Protein AF-A0AAN8WRK1-F1 (afdb_monomer_lite)

Secondary structure (DSSP, 8-state):
----HHHHHHHHHHHHHHHHHHHHHHHHHHHHHHHHHHHHHHHHHHHHHHHHHHHHHHHHHHHHHHHHHHHHHHHHHHHHHHHHHHTTHHHHHHHHHHHHHHH--HHHHHHHHHHH-HHHHHHHHHHHHHHHHHHHHHHHHT-TT--HHHHHHHHHHHHHHHHHTTB-HHHHHHS-GGG--TT-TTTBPPTTT----HHHHHHHHHHHT-TTS-HHHHHHHHHHHHHHHHHHHHHHHHHHHHHHHHHT-S-HHHHHHH-GGGG-------S---

Radius of gyration: 36.32 Å; chains: 1; bounding box: 81×48×126 Å

Structure (mmCIF, N/CA/C/O backbone):
data_AF-A0AAN8WRK1-F1
#
_entry.id   AF-A0AAN8WRK1-F1
#
loop_
_atom_site.group_PDB
_atom_site.id
_atom_site.type_symbol
_atom_site.label_atom_id
_atom_site.label_alt_id
_atom_site.label_comp_id
_atom_site.label_asym_id
_atom_site.label_entity_id
_atom_site.label_seq_id
_atom_site.pdbx_PDB_ins_code
_atom_site.Cartn_x
_atom_site.Cartn_y
_atom_site.Cartn_z
_atom_site.occupancy
_atom_site.B_iso_or_equiv
_atom_site.auth_seq_id
_atom_site.auth_comp_id
_atom_site.auth_asym_id
_atom_site.auth_atom_id
_atom_site.pdbx_PDB_model_num
ATOM 1 N N . MET A 1 1 ? 56.354 -13.464 -87.648 1.00 49.81 1 MET A N 1
ATOM 2 C CA . MET A 1 1 ? 55.195 -13.102 -86.805 1.00 49.81 1 MET A CA 1
ATOM 3 C C . MET A 1 1 ? 55.138 -11.588 -86.716 1.00 49.81 1 MET A C 1
ATOM 5 O O . MET A 1 1 ? 55.802 -11.009 -85.870 1.00 49.81 1 MET A O 1
ATOM 9 N N . VAL A 1 2 ? 54.439 -10.942 -87.647 1.00 50.16 2 VAL A N 1
ATOM 10 C CA . VAL A 1 2 ? 54.172 -9.499 -87.585 1.00 50.16 2 VAL A CA 1
ATOM 11 C C . VAL A 1 2 ? 52.719 -9.389 -87.152 1.00 50.16 2 VAL A C 1
ATOM 13 O O . VAL A 1 2 ? 51.828 -9.665 -87.945 1.00 50.16 2 VAL A O 1
ATOM 16 N N . ILE A 1 3 ? 52.486 -9.113 -85.870 1.00 55.81 3 ILE A N 1
ATOM 17 C CA . ILE A 1 3 ? 51.145 -8.749 -85.398 1.00 55.81 3 ILE A CA 1
ATOM 18 C C . ILE A 1 3 ? 50.800 -7.428 -86.093 1.00 55.81 3 ILE A C 1
ATOM 20 O O . ILE A 1 3 ? 51.600 -6.489 -86.031 1.00 55.81 3 ILE A O 1
ATOM 24 N N . SER A 1 4 ? 49.669 -7.390 -86.804 1.00 71.75 4 SER A N 1
ATOM 25 C CA . SER A 1 4 ? 49.216 -6.216 -87.554 1.00 71.75 4 SER A CA 1
ATOM 26 C C . SER A 1 4 ? 49.046 -5.025 -86.610 1.00 71.75 4 SER A C 1
ATOM 28 O O . SER A 1 4 ? 48.574 -5.183 -85.482 1.00 71.75 4 SER A O 1
ATOM 30 N N . LEU A 1 5 ? 49.426 -3.824 -87.056 1.00 71.12 5 LEU A N 1
ATOM 31 C CA . LEU A 1 5 ? 49.234 -2.589 -86.286 1.00 71.12 5 LEU A CA 1
ATOM 32 C C . LEU A 1 5 ? 47.760 -2.415 -85.869 1.00 71.12 5 LEU A C 1
ATOM 34 O O . LEU A 1 5 ? 47.488 -1.952 -84.764 1.00 71.12 5 LEU A O 1
ATOM 38 N N . ASP A 1 6 ? 46.834 -2.865 -86.718 1.00 76.56 6 ASP A N 1
ATOM 39 C CA . ASP A 1 6 ? 45.388 -2.807 -86.486 1.00 76.56 6 ASP A CA 1
ATOM 40 C C . ASP A 1 6 ? 44.928 -3.685 -85.315 1.00 76.56 6 ASP A C 1
ATOM 42 O O . ASP A 1 6 ? 44.029 -3.296 -84.568 1.00 76.56 6 ASP A O 1
ATOM 46 N N . ASP A 1 7 ? 45.565 -4.841 -85.101 1.00 78.25 7 ASP A N 1
ATOM 47 C CA . ASP A 1 7 ? 45.245 -5.720 -83.969 1.00 78.25 7 ASP A CA 1
ATOM 48 C C . ASP A 1 7 ? 45.724 -5.105 -82.648 1.00 78.25 7 ASP A C 1
ATOM 50 O O . ASP A 1 7 ? 45.041 -5.201 -81.629 1.00 78.25 7 ASP A O 1
ATOM 54 N N . LYS A 1 8 ? 46.864 -4.399 -82.667 1.00 78.38 8 LYS A N 1
ATOM 55 C CA . LYS A 1 8 ? 47.339 -3.620 -81.512 1.00 78.38 8 LYS A CA 1
ATOM 56 C C . LYS A 1 8 ? 46.420 -2.445 -81.193 1.00 78.38 8 LYS A C 1
ATOM 58 O O . LYS A 1 8 ? 46.146 -2.215 -80.021 1.00 78.38 8 LYS A O 1
ATOM 63 N N . ILE A 1 9 ? 45.935 -1.723 -82.204 1.00 79.56 9 ILE A N 1
ATOM 64 C CA . ILE A 1 9 ? 44.998 -0.603 -82.015 1.00 79.56 9 ILE A CA 1
ATOM 65 C C . ILE A 1 9 ? 43.681 -1.105 -81.417 1.00 79.56 9 ILE A C 1
ATOM 67 O O . ILE A 1 9 ? 43.216 -0.553 -80.426 1.00 79.56 9 ILE A O 1
ATOM 71 N N . ARG A 1 10 ? 43.132 -2.211 -81.932 1.00 78.31 10 ARG A N 1
ATOM 72 C CA . ARG A 1 10 ? 41.898 -2.805 -81.396 1.00 78.31 10 ARG A CA 1
ATOM 73 C C . ARG A 1 10 ? 42.057 -3.309 -79.957 1.00 78.31 10 ARG A C 1
ATOM 75 O O . ARG A 1 10 ? 41.122 -3.182 -79.171 1.00 78.31 10 ARG A O 1
ATOM 82 N N . ASN A 1 11 ? 43.224 -3.857 -79.611 1.00 81.50 11 ASN A N 1
ATOM 83 C CA . ASN A 1 11 ? 43.525 -4.274 -78.242 1.00 81.50 11 ASN A CA 1
ATOM 84 C C . ASN A 1 11 ? 43.651 -3.068 -77.293 1.00 81.50 11 ASN A C 1
ATOM 86 O O . ASN A 1 11 ? 43.061 -3.083 -76.219 1.00 81.50 11 ASN A O 1
ATOM 90 N N . MET A 1 12 ? 44.322 -1.991 -77.721 1.00 81.06 12 MET A N 1
ATOM 91 C CA . MET A 1 12 ? 44.404 -0.743 -76.947 1.00 81.06 12 MET A CA 1
ATOM 92 C C . MET A 1 12 ? 43.034 -0.080 -76.753 1.00 81.06 12 MET A C 1
ATOM 94 O O . MET A 1 12 ? 42.751 0.415 -75.667 1.00 81.06 12 MET A O 1
ATOM 98 N N . ASP A 1 13 ? 42.160 -0.095 -77.764 1.00 82.44 13 ASP A N 1
ATOM 99 C CA . ASP A 1 13 ? 40.795 0.435 -77.641 1.00 82.44 13 ASP A CA 1
ATOM 100 C C . ASP A 1 13 ? 39.942 -0.383 -76.657 1.00 82.44 13 ASP A C 1
ATOM 102 O O . ASP A 1 13 ? 39.113 0.176 -75.935 1.00 82.44 13 ASP A O 1
ATOM 106 N N . GLY A 1 14 ? 40.143 -1.706 -76.611 1.00 84.12 14 GLY A N 1
ATOM 107 C CA . GLY A 1 14 ? 39.524 -2.588 -75.620 1.00 84.12 14 GLY A CA 1
ATOM 108 C C . GLY A 1 14 ? 40.005 -2.282 -74.201 1.00 84.12 14 GLY A C 1
ATOM 109 O O . GLY A 1 14 ? 39.185 -2.043 -73.314 1.00 84.12 14 GLY A O 1
ATOM 110 N N . GLU A 1 15 ? 41.324 -2.192 -74.017 1.00 86.38 15 GLU A N 1
ATOM 111 C CA . GLU A 1 15 ? 41.959 -1.835 -72.742 1.00 86.38 15 GLU A CA 1
ATOM 112 C C . GLU A 1 15 ? 41.538 -0.434 -72.266 1.00 86.38 15 GLU A C 1
ATOM 114 O O . GLU A 1 15 ? 41.316 -0.220 -71.075 1.00 86.38 15 GLU A O 1
ATOM 119 N N . MET A 1 16 ? 41.366 0.526 -73.181 1.00 87.50 16 MET A N 1
ATOM 120 C CA . MET A 1 16 ? 40.928 1.887 -72.859 1.00 87.50 16 MET A CA 1
ATOM 121 C C . MET A 1 16 ? 39.479 1.928 -72.352 1.00 87.50 16 MET A C 1
ATOM 123 O O . MET A 1 16 ? 39.206 2.600 -71.357 1.00 87.50 16 MET A O 1
ATOM 127 N N . LYS A 1 17 ? 38.565 1.171 -72.975 1.00 88.25 17 LYS A N 1
ATOM 128 C CA . LYS A 1 17 ? 37.168 1.041 -72.512 1.00 88.25 17 LYS A CA 1
ATOM 129 C C . LYS A 1 17 ? 37.063 0.330 -71.165 1.00 88.25 17 LYS A C 1
ATOM 131 O O . LYS A 1 17 ? 36.243 0.705 -70.325 1.00 88.25 17 LYS A O 1
ATOM 136 N N . GLU A 1 18 ? 37.894 -0.685 -70.942 1.00 90.19 18 GLU A N 1
ATOM 137 C CA . GLU A 1 18 ? 37.984 -1.367 -69.650 1.00 90.19 18 GLU A CA 1
ATOM 138 C C . GLU A 1 18 ? 38.508 -0.416 -68.562 1.00 90.19 18 GLU A C 1
ATOM 140 O O . GLU A 1 18 ? 37.929 -0.334 -67.479 1.00 90.19 18 GLU A O 1
ATOM 145 N N . ASN A 1 19 ? 39.525 0.396 -68.872 1.00 89.25 19 ASN A N 1
ATOM 146 C CA . ASN A 1 19 ? 40.057 1.411 -67.957 1.00 89.25 19 ASN A CA 1
ATOM 147 C C . ASN A 1 19 ? 39.013 2.484 -67.607 1.00 89.25 19 ASN A C 1
ATOM 149 O O . ASN A 1 19 ? 38.913 2.905 -66.456 1.00 89.25 19 ASN A O 1
ATOM 153 N N . GLU A 1 20 ? 38.210 2.914 -68.581 1.00 92.19 20 GLU A N 1
ATOM 154 C CA . GLU A 1 20 ? 37.111 3.860 -68.365 1.00 92.19 20 GLU A CA 1
ATOM 155 C C . GLU A 1 20 ? 36.020 3.264 -67.462 1.00 92.19 20 GLU A C 1
ATOM 157 O O . GLU A 1 20 ? 35.585 3.908 -66.506 1.00 92.19 20 GLU A O 1
ATOM 162 N N . THR A 1 21 ? 35.667 1.994 -67.678 1.00 92.31 21 THR A N 1
ATOM 163 C CA . THR A 1 21 ? 34.704 1.262 -66.836 1.00 92.31 21 THR A CA 1
ATOM 164 C C . THR A 1 21 ? 35.202 1.126 -65.393 1.00 92.31 21 THR A C 1
ATOM 166 O O . THR A 1 21 ? 34.450 1.374 -64.449 1.00 92.31 21 THR A O 1
ATOM 169 N N . LEU A 1 22 ? 36.482 0.790 -65.202 1.00 93.88 22 LEU A N 1
ATOM 170 C CA . LEU A 1 22 ? 37.105 0.698 -63.877 1.00 93.88 22 LEU A CA 1
ATOM 171 C C . LEU A 1 22 ? 37.128 2.051 -63.154 1.00 93.88 22 LEU A C 1
ATOM 173 O O . LEU A 1 22 ? 36.879 2.109 -61.951 1.00 93.88 22 LEU A O 1
ATOM 177 N N . ARG A 1 23 ? 37.379 3.155 -63.869 1.00 92.62 23 ARG A N 1
ATOM 178 C CA . ARG A 1 23 ? 37.335 4.509 -63.287 1.00 92.62 23 ARG A CA 1
ATOM 179 C C . ARG A 1 23 ? 35.938 4.879 -62.797 1.00 92.62 23 ARG A C 1
ATOM 181 O O . ARG A 1 23 ? 35.815 5.486 -61.735 1.00 92.62 23 ARG A O 1
ATOM 188 N N . GLU A 1 24 ? 34.902 4.505 -63.541 1.00 93.19 24 GLU A N 1
ATOM 189 C CA . GLU A 1 24 ? 33.511 4.748 -63.148 1.00 93.19 24 GLU A CA 1
ATOM 190 C C . GLU A 1 24 ? 33.131 3.913 -61.908 1.00 93.19 24 GLU A C 1
ATOM 192 O O . GLU A 1 24 ? 32.525 4.433 -60.968 1.00 93.19 24 GLU A O 1
ATOM 197 N N . GLN A 1 25 ? 33.571 2.648 -61.843 1.00 94.88 25 GLN A N 1
ATOM 198 C CA . GLN A 1 25 ? 33.398 1.790 -60.662 1.00 94.88 25 GLN A CA 1
ATOM 199 C C . GLN A 1 25 ? 34.117 2.345 -59.423 1.00 94.88 25 GLN A C 1
ATOM 201 O O . GLN A 1 25 ? 33.532 2.368 -58.341 1.00 94.88 25 GLN A O 1
ATOM 206 N N . ILE A 1 26 ? 35.354 2.834 -59.571 1.00 94.25 26 ILE A N 1
ATOM 207 C CA . ILE A 1 26 ? 36.111 3.471 -58.481 1.00 94.25 26 ILE A CA 1
ATOM 208 C C . ILE A 1 26 ? 35.370 4.707 -57.965 1.00 94.25 26 ILE A C 1
ATOM 210 O O . ILE A 1 26 ? 35.183 4.833 -56.757 1.00 94.25 26 ILE A O 1
ATOM 214 N N . ARG A 1 27 ? 34.878 5.576 -58.860 1.00 94.62 27 ARG A N 1
ATOM 215 C CA . ARG A 1 27 ? 34.116 6.773 -58.467 1.00 94.62 27 ARG A CA 1
ATOM 216 C C . ARG A 1 27 ? 32.858 6.405 -57.674 1.00 94.62 27 ARG A C 1
ATOM 218 O O . ARG A 1 27 ? 32.597 6.991 -56.627 1.00 94.62 27 ARG A O 1
ATOM 225 N N . SER A 1 28 ? 32.112 5.396 -58.130 1.00 94.69 28 SER A N 1
ATOM 226 C CA . SER A 1 28 ? 30.918 4.908 -57.429 1.00 94.69 28 SER A CA 1
ATOM 227 C C . SER A 1 28 ? 31.245 4.330 -56.042 1.00 94.69 28 SER A C 1
ATOM 229 O O . SER A 1 28 ? 30.537 4.609 -55.072 1.00 94.69 28 SER A O 1
ATOM 231 N N . LEU A 1 29 ? 32.348 3.583 -55.911 1.00 93.69 29 LEU A N 1
ATOM 232 C CA . LEU A 1 29 ? 32.821 3.064 -54.622 1.00 93.69 29 LEU A CA 1
ATOM 233 C C . LEU A 1 29 ? 33.267 4.180 -53.666 1.00 93.69 29 LEU A C 1
ATOM 235 O O . LEU A 1 29 ? 33.001 4.106 -52.465 1.00 93.69 29 LEU A O 1
ATOM 239 N N . GLU A 1 30 ? 33.923 5.224 -54.171 1.00 94.56 30 GLU A N 1
ATOM 240 C CA . GLU A 1 30 ? 34.314 6.393 -53.375 1.00 94.56 30 GLU A CA 1
ATOM 241 C C . GLU A 1 30 ? 33.091 7.146 -52.830 1.00 94.56 30 GLU A C 1
ATOM 243 O O . GLU A 1 30 ? 33.063 7.523 -51.653 1.00 94.56 30 GLU A O 1
ATOM 248 N N . GLU A 1 31 ? 32.052 7.317 -53.651 1.00 94.88 31 GLU A N 1
ATOM 249 C CA . GLU A 1 31 ? 30.784 7.923 -53.236 1.00 94.88 31 GLU A CA 1
ATOM 250 C C . GLU A 1 31 ? 30.061 7.077 -52.178 1.00 94.88 31 GLU A C 1
ATOM 252 O O . GLU A 1 31 ? 29.626 7.616 -51.154 1.00 94.88 31 GLU A O 1
ATOM 257 N N . ALA A 1 32 ? 30.001 5.755 -52.369 1.00 93.38 32 ALA A N 1
ATOM 258 C CA . ALA A 1 32 ? 29.415 4.829 -51.401 1.00 93.38 32 ALA A CA 1
ATOM 259 C C . ALA A 1 32 ? 30.155 4.860 -50.051 1.00 93.38 32 ALA A C 1
ATOM 261 O O . ALA A 1 32 ? 29.525 4.992 -49.000 1.00 93.38 32 ALA A O 1
ATOM 262 N N . ASN A 1 33 ? 31.492 4.842 -50.066 1.00 93.25 33 ASN A N 1
ATOM 263 C CA . ASN A 1 33 ? 32.310 4.954 -48.854 1.00 93.25 33 ASN A CA 1
ATOM 264 C C . ASN A 1 33 ? 32.089 6.286 -48.124 1.00 93.25 33 ASN A C 1
ATOM 266 O O . ASN A 1 33 ? 32.046 6.334 -46.891 1.00 93.25 33 ASN A O 1
ATOM 270 N N . LYS A 1 34 ? 31.915 7.385 -48.867 1.00 94.62 34 LYS A N 1
ATOM 271 C CA . LYS A 1 34 ? 31.612 8.698 -48.285 1.00 94.62 34 LYS A CA 1
ATOM 272 C C . LYS A 1 34 ? 30.235 8.718 -47.617 1.00 94.62 34 LYS A C 1
ATOM 274 O O . LYS A 1 34 ? 30.123 9.247 -46.508 1.00 94.62 34 LYS A O 1
ATOM 279 N N . ALA A 1 35 ? 29.216 8.138 -48.254 1.00 93.50 35 ALA A N 1
ATOM 280 C CA . ALA A 1 35 ? 27.872 8.016 -47.689 1.00 93.50 35 ALA A CA 1
ATOM 281 C C . ALA A 1 35 ? 27.875 7.151 -46.417 1.00 93.50 35 ALA A C 1
ATOM 283 O O . ALA A 1 35 ? 27.377 7.582 -45.375 1.00 93.50 35 ALA A O 1
ATOM 284 N N . GLN A 1 36 ? 28.546 5.996 -46.454 1.00 92.88 36 GLN A N 1
ATOM 285 C CA . GLN A 1 36 ? 28.691 5.111 -45.296 1.00 92.88 36 GLN A CA 1
ATOM 286 C C . GLN A 1 36 ? 29.430 5.803 -44.136 1.00 92.88 36 GLN A C 1
ATOM 288 O O . GLN A 1 36 ? 29.065 5.660 -42.967 1.00 92.88 36 GLN A O 1
ATOM 293 N N . GLY A 1 37 ? 30.442 6.622 -44.440 1.00 94.81 37 GLY A N 1
ATOM 294 C CA . GLY A 1 37 ? 31.138 7.436 -43.443 1.00 94.81 37 GLY A CA 1
ATOM 295 C C . GLY A 1 37 ? 30.250 8.502 -42.786 1.00 94.81 37 GLY A C 1
ATOM 296 O O . GLY A 1 37 ? 30.437 8.814 -41.609 1.00 94.81 37 GLY A O 1
ATOM 297 N N . GLN A 1 38 ? 29.280 9.065 -43.513 1.00 94.19 38 GLN A N 1
ATOM 298 C CA . GLN A 1 38 ? 28.296 9.995 -42.949 1.00 94.19 38 GLN A CA 1
ATOM 299 C C . GLN A 1 38 ? 27.281 9.271 -42.059 1.00 94.19 38 GLN A C 1
ATOM 301 O O . GLN A 1 38 ? 27.010 9.738 -40.953 1.00 94.19 38 GLN A O 1
ATOM 306 N N . GLU A 1 39 ? 26.780 8.117 -42.501 1.00 95.56 39 GLU A N 1
ATOM 307 C CA . GLU A 1 39 ? 25.857 7.286 -41.725 1.00 95.56 39 GLU A CA 1
ATOM 308 C C . GLU A 1 39 ? 26.483 6.833 -40.400 1.00 95.56 39 GLU A C 1
ATOM 310 O O . GLU A 1 39 ? 25.874 6.983 -39.340 1.00 95.56 39 GLU A O 1
ATOM 315 N N . ARG A 1 40 ? 27.748 6.391 -40.425 1.00 94.75 40 ARG A N 1
ATOM 316 C CA . ARG A 1 40 ? 28.486 6.014 -39.211 1.00 94.75 40 ARG A CA 1
ATOM 317 C C . ARG A 1 40 ? 28.586 7.166 -38.208 1.00 94.75 40 ARG A C 1
ATOM 319 O O . ARG A 1 40 ? 28.344 6.962 -37.021 1.00 94.75 40 ARG A O 1
ATOM 326 N N . LYS A 1 41 ? 28.884 8.384 -38.673 1.00 96.00 41 LYS A N 1
ATOM 327 C CA . LYS A 1 41 ? 28.938 9.577 -37.806 1.00 96.00 41 LYS A CA 1
ATOM 328 C C . LYS A 1 41 ? 27.580 9.904 -37.187 1.00 96.00 41 LYS A C 1
ATOM 330 O O . LYS A 1 41 ? 27.524 10.391 -36.060 1.00 96.00 41 LYS A O 1
ATOM 335 N N . GLU A 1 42 ? 26.492 9.678 -37.917 1.00 96.44 42 GLU A N 1
ATOM 336 C CA . GLU A 1 42 ? 25.140 9.902 -37.406 1.00 96.44 42 GLU A CA 1
ATOM 337 C C . GLU A 1 42 ? 24.745 8.843 -36.365 1.00 96.44 42 GLU A C 1
ATOM 339 O O . GLU A 1 42 ? 24.200 9.183 -35.313 1.00 96.44 42 GLU A O 1
ATOM 344 N N . LEU A 1 43 ? 25.094 7.575 -36.599 1.00 95.56 43 LEU A N 1
ATOM 345 C CA . LEU A 1 43 ? 24.904 6.496 -35.626 1.00 95.56 43 LEU A CA 1
ATOM 346 C C . LEU A 1 43 ? 25.701 6.737 -34.336 1.00 95.56 43 LEU A C 1
ATOM 348 O O . LEU A 1 43 ? 25.142 6.605 -33.250 1.00 95.56 43 LEU A O 1
ATOM 352 N N . GLU A 1 44 ? 26.960 7.172 -34.429 1.00 96.19 44 GLU A N 1
ATOM 353 C CA . GLU A 1 44 ? 27.792 7.503 -33.260 1.00 96.19 44 GLU A CA 1
ATOM 354 C C . GLU A 1 44 ? 27.164 8.616 -32.400 1.00 96.19 44 GLU A C 1
ATOM 356 O O . GLU A 1 44 ? 27.150 8.527 -31.169 1.00 96.19 44 GLU A O 1
ATOM 361 N N . LYS A 1 45 ? 26.561 9.639 -33.022 1.00 97.00 45 LYS A N 1
ATOM 362 C CA . LYS A 1 45 ? 25.810 10.674 -32.287 1.00 97.00 45 LYS A CA 1
ATOM 363 C C . LYS A 1 45 ? 24.582 10.105 -31.579 1.00 97.00 45 LYS A C 1
ATOM 365 O O . LYS A 1 45 ? 24.309 10.493 -30.442 1.00 97.00 45 LYS A O 1
ATOM 370 N N . ARG A 1 46 ? 23.832 9.211 -32.236 1.00 96.44 46 ARG A N 1
ATOM 371 C CA . ARG A 1 46 ? 22.640 8.572 -31.651 1.00 96.44 46 ARG A CA 1
ATOM 372 C C . ARG A 1 46 ? 23.000 7.694 -30.459 1.00 96.44 46 ARG A C 1
ATOM 374 O O . ARG A 1 46 ? 22.337 7.803 -29.433 1.00 96.44 46 ARG A O 1
ATOM 381 N N . ILE A 1 47 ? 24.063 6.896 -30.565 1.00 95.69 47 ILE A N 1
ATOM 382 C CA . ILE A 1 47 ? 24.569 6.065 -29.462 1.00 95.69 47 ILE A CA 1
ATOM 383 C C . ILE A 1 47 ? 24.911 6.945 -28.260 1.00 95.69 47 ILE A C 1
ATOM 385 O O . ILE A 1 47 ? 24.375 6.730 -2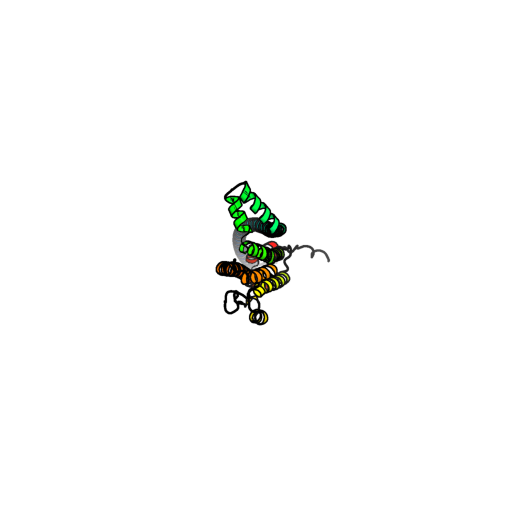7.178 1.00 95.69 47 ILE A O 1
ATOM 389 N N . LYS A 1 48 ? 25.686 8.016 -28.468 1.00 96.31 48 LYS A N 1
ATOM 390 C CA . LYS A 1 48 ? 26.054 8.943 -27.388 1.00 96.31 48 LYS A CA 1
ATOM 391 C C . LYS A 1 48 ? 24.837 9.600 -26.723 1.00 96.31 48 LYS A C 1
ATOM 393 O O . LYS A 1 48 ? 24.840 9.844 -25.518 1.00 96.31 48 LYS A O 1
ATOM 398 N N . LYS A 1 49 ? 23.790 9.903 -27.499 1.00 96.56 49 LYS A N 1
ATOM 399 C CA . LYS A 1 49 ? 22.526 10.425 -26.961 1.00 96.56 49 LYS A CA 1
ATOM 400 C C . LYS A 1 49 ? 21.824 9.382 -26.082 1.00 96.56 49 LYS A C 1
ATOM 402 O O . LYS A 1 49 ? 21.443 9.706 -24.961 1.00 96.56 49 LYS A O 1
ATOM 407 N N . LEU A 1 50 ? 21.692 8.149 -26.573 1.00 93.88 50 LEU A N 1
ATOM 408 C CA . LEU A 1 50 ? 21.051 7.044 -25.852 1.00 93.88 50 LEU A CA 1
ATOM 409 C C . LEU A 1 50 ? 21.803 6.668 -24.570 1.00 93.88 50 LEU A C 1
ATOM 411 O O . LEU A 1 50 ? 21.172 6.399 -23.555 1.00 93.88 50 LEU A O 1
ATOM 415 N N . GLU A 1 51 ? 23.136 6.703 -24.575 1.00 94.19 51 GLU A N 1
ATOM 416 C CA . GLU A 1 51 ? 23.953 6.489 -23.371 1.00 94.19 51 GLU A CA 1
ATOM 417 C C . GLU A 1 51 ? 23.666 7.543 -22.291 1.00 94.19 51 GLU A C 1
ATOM 419 O O . GLU A 1 51 ? 23.544 7.213 -21.110 1.00 94.19 51 GLU A O 1
ATOM 424 N N . GLY A 1 52 ? 23.482 8.805 -22.694 1.00 94.88 52 GLY A N 1
ATOM 425 C CA . GLY A 1 52 ? 23.066 9.876 -21.789 1.00 94.88 52 GLY A CA 1
ATOM 426 C C . GLY A 1 52 ? 21.666 9.654 -21.208 1.00 94.88 52 GLY A C 1
ATOM 427 O O . GLY A 1 52 ? 21.467 9.817 -20.004 1.00 94.88 52 GLY A O 1
ATOM 428 N N . GLU A 1 53 ? 20.703 9.247 -22.041 1.00 93.38 53 GLU A N 1
ATOM 429 C CA . GLU A 1 53 ? 19.334 8.923 -21.609 1.00 93.38 53 GLU A CA 1
ATOM 430 C C . GLU A 1 53 ? 19.314 7.719 -20.650 1.00 93.38 53 GLU A C 1
ATOM 432 O O . GLU A 1 53 ? 18.671 7.778 -19.600 1.00 93.38 53 GLU A O 1
ATOM 437 N N . LYS A 1 54 ? 20.085 6.665 -20.948 1.00 91.31 54 LYS A N 1
ATOM 438 C CA . LYS A 1 54 ? 20.248 5.492 -20.079 1.00 91.31 54 LYS A CA 1
ATOM 439 C C . LYS A 1 54 ? 20.788 5.883 -18.703 1.00 91.31 54 LYS A C 1
ATOM 441 O O . LYS A 1 54 ? 20.183 5.530 -17.695 1.00 91.31 54 LYS A O 1
ATOM 446 N N . SER A 1 55 ? 21.862 6.672 -18.654 1.00 93.56 55 SER A N 1
ATOM 447 C CA . SER A 1 55 ? 22.459 7.112 -17.386 1.00 93.56 55 SER A CA 1
ATOM 448 C C . SER A 1 55 ? 21.484 7.946 -16.537 1.00 93.56 55 SER A C 1
ATOM 450 O O . SER A 1 55 ? 21.417 7.804 -15.313 1.00 93.56 55 SER A O 1
ATOM 452 N N . GLN A 1 56 ? 20.653 8.778 -17.177 1.00 92.25 56 GLN A N 1
ATOM 453 C CA . GLN A 1 56 ? 19.594 9.515 -16.482 1.00 92.25 56 GLN A CA 1
ATOM 454 C C . GLN A 1 56 ? 18.510 8.590 -15.914 1.00 92.25 56 GLN A C 1
ATOM 456 O O . GLN A 1 56 ? 18.036 8.823 -14.799 1.00 92.25 56 GLN A O 1
ATOM 461 N N . LEU A 1 57 ? 18.102 7.559 -16.660 1.00 87.00 57 LEU A N 1
ATOM 462 C CA . LEU A 1 57 ? 17.110 6.585 -16.203 1.00 87.00 57 LEU A CA 1
ATOM 463 C C . LEU A 1 57 ? 17.627 5.761 -15.022 1.00 87.00 57 LEU A C 1
ATOM 465 O O . LEU A 1 57 ? 16.911 5.634 -14.032 1.00 87.00 57 LEU A O 1
ATOM 469 N N . GLU A 1 58 ? 18.875 5.298 -15.066 1.00 87.62 58 GLU A N 1
ATOM 470 C CA . GLU A 1 58 ? 19.509 4.562 -13.962 1.00 87.62 58 GLU A CA 1
ATOM 471 C C . GLU A 1 58 ? 19.535 5.395 -12.670 1.00 87.62 58 GLU A C 1
ATOM 473 O O . GLU A 1 58 ? 19.143 4.918 -11.605 1.00 87.62 58 GLU A O 1
ATOM 478 N N . SER A 1 59 ? 19.875 6.688 -12.761 1.00 88.75 59 SER A N 1
ATOM 479 C CA . SER A 1 59 ? 19.812 7.592 -11.603 1.00 88.75 59 SER A CA 1
ATOM 480 C C . SER A 1 59 ? 18.387 7.766 -11.057 1.00 88.75 59 SER A C 1
ATOM 482 O O . SER A 1 59 ? 18.192 7.896 -9.846 1.00 88.75 59 SER A O 1
ATOM 484 N N . ARG A 1 60 ? 17.372 7.791 -11.930 1.00 87.56 60 ARG A N 1
ATOM 485 C CA . ARG A 1 60 ? 15.963 7.895 -11.516 1.00 87.56 60 ARG A CA 1
ATOM 486 C C . ARG A 1 60 ? 15.474 6.619 -10.837 1.00 87.56 60 ARG A C 1
ATOM 488 O O . ARG A 1 60 ? 14.762 6.736 -9.843 1.00 87.56 60 ARG A O 1
ATOM 495 N N . ILE A 1 61 ? 15.858 5.453 -11.353 1.00 82.31 61 ILE A N 1
ATOM 496 C CA . ILE A 1 61 ? 15.530 4.143 -10.778 1.00 82.31 61 ILE A CA 1
ATOM 497 C C . ILE A 1 61 ? 16.110 4.040 -9.369 1.00 82.31 61 ILE A C 1
ATOM 499 O O . ILE A 1 61 ? 15.347 3.861 -8.425 1.00 82.31 61 ILE A O 1
ATOM 503 N N . SER A 1 62 ? 17.407 4.313 -9.204 1.00 84.56 62 SER A N 1
ATOM 504 C CA . SER A 1 62 ? 18.066 4.283 -7.890 1.00 84.56 62 SER A CA 1
ATOM 505 C C . SER A 1 62 ? 17.387 5.212 -6.869 1.00 84.56 62 SER A C 1
ATOM 507 O O . SER A 1 62 ? 17.074 4.806 -5.752 1.00 84.56 62 SER A O 1
ATOM 509 N N . LYS A 1 63 ? 17.030 6.444 -7.264 1.00 84.25 63 LYS A N 1
ATOM 510 C CA . LYS A 1 63 ? 16.277 7.360 -6.382 1.00 84.25 63 LYS A CA 1
ATOM 511 C C . LYS A 1 63 ? 14.891 6.835 -6.005 1.00 84.25 63 LYS A C 1
ATOM 513 O O . LYS A 1 63 ? 14.376 7.187 -4.944 1.00 84.25 63 LYS A O 1
ATOM 518 N N . GLN A 1 64 ? 14.238 6.093 -6.894 1.00 79.06 64 GLN A N 1
ATOM 519 C CA . GLN A 1 64 ? 12.918 5.530 -6.634 1.00 79.06 64 GLN A CA 1
ATOM 520 C C . GLN A 1 64 ? 13.010 4.308 -5.715 1.00 79.06 64 GLN A C 1
ATOM 522 O O . GLN A 1 64 ? 12.175 4.163 -4.824 1.00 79.06 64 GLN A O 1
ATOM 527 N N . GLU A 1 65 ? 14.042 3.483 -5.878 1.00 80.12 65 GLU A N 1
ATOM 528 C CA . GLU A 1 65 ? 14.359 2.364 -4.986 1.00 80.12 65 GLU A CA 1
ATOM 529 C C . GLU A 1 65 ? 14.577 2.845 -3.549 1.00 80.12 65 GLU A C 1
ATOM 531 O O . GLU A 1 65 ? 13.931 2.337 -2.631 1.00 80.12 65 GLU A O 1
ATOM 536 N N . ASP A 1 66 ? 15.380 3.894 -3.357 1.00 83.00 66 ASP A N 1
ATOM 537 C CA . ASP A 1 66 ? 15.621 4.480 -2.034 1.00 83.00 66 ASP A CA 1
ATOM 538 C C . ASP A 1 66 ? 14.328 4.993 -1.380 1.00 83.00 66 ASP A C 1
ATOM 540 O O . ASP A 1 66 ? 14.061 4.732 -0.203 1.00 83.00 66 ASP A O 1
ATOM 544 N N . LYS A 1 67 ? 13.475 5.687 -2.147 1.00 81.31 67 LYS A N 1
ATOM 545 C CA . LYS A 1 67 ? 12.165 6.153 -1.659 1.00 81.31 67 LYS A CA 1
ATOM 546 C C . LYS A 1 67 ? 11.256 4.993 -1.266 1.00 81.31 67 LYS A C 1
ATOM 548 O O . LYS A 1 67 ? 10.599 5.058 -0.228 1.00 81.31 67 LYS A O 1
ATOM 553 N N . ASN A 1 68 ? 11.212 3.945 -2.084 1.00 77.81 68 ASN A N 1
ATOM 554 C CA . ASN A 1 68 ? 10.398 2.762 -1.824 1.00 77.81 68 ASN A CA 1
ATOM 555 C C . ASN A 1 68 ? 10.883 2.018 -0.572 1.00 77.81 68 ASN A C 1
ATOM 557 O O . ASN A 1 68 ? 10.062 1.563 0.228 1.00 77.81 68 ASN A O 1
ATOM 561 N N . LYS A 1 69 ? 12.203 1.944 -0.367 1.00 81.44 69 LYS A N 1
ATOM 562 C CA . LYS A 1 69 ? 12.809 1.384 0.843 1.00 81.44 69 LYS A CA 1
ATOM 563 C C . LYS A 1 69 ? 12.410 2.179 2.086 1.00 81.44 69 LYS A C 1
ATOM 565 O O . LYS A 1 69 ? 11.874 1.591 3.022 1.00 81.44 69 LYS A O 1
ATOM 570 N N . GLN A 1 70 ? 12.566 3.504 2.060 1.00 83.81 70 GLN A N 1
ATOM 571 C CA . GLN A 1 70 ? 12.165 4.366 3.176 1.00 83.81 70 GLN A CA 1
ATOM 572 C C . GLN A 1 70 ? 10.674 4.219 3.510 1.00 83.81 70 GLN A C 1
ATOM 574 O O . GLN A 1 70 ? 10.300 4.136 4.677 1.00 83.81 70 GLN A O 1
ATOM 579 N N . LEU A 1 71 ? 9.807 4.165 2.495 1.00 81.88 71 LEU A N 1
ATOM 580 C CA . LEU A 1 71 ? 8.369 3.996 2.700 1.00 81.88 71 LEU A CA 1
ATOM 581 C C . LEU A 1 71 ? 8.037 2.654 3.370 1.00 81.88 71 LEU A C 1
ATOM 583 O O . LEU A 1 71 ? 7.142 2.589 4.212 1.00 81.88 71 LEU A O 1
ATOM 587 N N . ASN A 1 72 ? 8.759 1.591 3.016 1.00 78.81 72 ASN A N 1
ATOM 588 C CA . ASN A 1 72 ? 8.580 0.273 3.616 1.00 78.81 72 ASN A CA 1
ATOM 589 C C . ASN A 1 72 ? 9.003 0.249 5.086 1.00 78.81 72 ASN A C 1
ATOM 591 O O . ASN A 1 72 ? 8.305 -0.326 5.921 1.00 78.81 72 ASN A O 1
ATOM 595 N N . ASP A 1 73 ? 10.129 0.881 5.405 1.00 84.19 73 ASP A N 1
ATOM 596 C CA . ASP A 1 73 ? 10.602 0.971 6.783 1.00 84.19 73 ASP A CA 1
ATOM 597 C C . ASP A 1 73 ? 9.607 1.775 7.633 1.00 84.19 73 ASP A C 1
ATOM 599 O O . ASP A 1 73 ? 9.174 1.288 8.676 1.00 84.19 73 ASP A O 1
ATOM 603 N N . ASN A 1 74 ? 9.087 2.890 7.108 1.00 86.00 74 ASN A N 1
ATOM 604 C CA . ASN A 1 74 ? 8.020 3.657 7.759 1.00 86.00 74 ASN A CA 1
ATOM 605 C C . ASN A 1 74 ? 6.738 2.825 7.981 1.00 86.00 74 ASN A C 1
ATOM 607 O O . ASN A 1 74 ? 6.084 2.949 9.017 1.00 86.00 74 ASN A O 1
ATOM 611 N N . LEU A 1 75 ? 6.349 1.975 7.022 1.00 84.75 75 LEU A N 1
ATOM 612 C CA . LEU A 1 75 ? 5.164 1.120 7.156 1.00 84.75 75 LEU A CA 1
ATOM 613 C C . LEU A 1 75 ? 5.347 0.057 8.250 1.00 84.75 75 LEU A C 1
ATOM 615 O O . LEU A 1 75 ? 4.433 -0.175 9.042 1.00 84.75 75 LEU A O 1
ATOM 619 N N . LYS A 1 76 ? 6.527 -0.570 8.318 1.00 84.12 76 LYS A N 1
ATOM 620 C CA . LYS A 1 76 ? 6.865 -1.531 9.381 1.00 84.12 76 LYS A CA 1
ATOM 621 C C . LYS A 1 76 ? 6.913 -0.862 10.749 1.00 84.12 76 LYS A C 1
ATOM 623 O O . LYS A 1 76 ? 6.451 -1.440 11.733 1.00 84.12 76 LYS A O 1
ATOM 628 N N . GLU A 1 77 ? 7.461 0.348 10.817 1.00 89.19 77 GLU A N 1
ATOM 629 C CA . GLU A 1 77 ? 7.461 1.147 12.039 1.00 89.19 77 GLU A CA 1
ATOM 630 C C . GLU A 1 77 ? 6.034 1.434 12.507 1.00 89.19 77 GLU A C 1
ATOM 632 O O . GLU A 1 77 ? 5.740 1.255 13.688 1.00 89.19 77 GLU A O 1
ATOM 637 N N . LEU A 1 78 ? 5.128 1.793 11.592 1.00 89.38 78 LEU A N 1
ATOM 638 C CA . LEU A 1 78 ? 3.723 2.033 11.919 1.00 89.38 78 LEU A CA 1
ATOM 639 C C . LEU A 1 78 ? 3.039 0.788 12.504 1.00 89.38 78 LEU A C 1
ATOM 641 O O . LEU A 1 78 ? 2.361 0.900 13.524 1.00 89.38 78 LEU A O 1
ATOM 645 N N . ASP A 1 79 ? 3.241 -0.383 11.896 1.00 87.62 79 ASP A N 1
ATOM 646 C CA . ASP A 1 79 ? 2.708 -1.666 12.384 1.00 87.62 79 ASP A CA 1
ATOM 647 C C . ASP A 1 79 ? 3.171 -1.942 13.827 1.00 87.62 79 ASP A C 1
ATOM 649 O O . ASP A 1 79 ? 2.370 -2.157 14.741 1.00 87.62 79 ASP A O 1
ATOM 653 N N . CYS A 1 80 ? 4.474 -1.776 14.072 1.00 89.25 80 CYS A N 1
ATOM 654 C CA . CYS A 1 80 ? 5.072 -1.918 15.397 1.00 89.25 80 CYS A CA 1
ATOM 655 C C . CYS A 1 80 ? 4.530 -0.901 16.417 1.00 89.25 80 CYS A C 1
ATOM 657 O O . CYS A 1 80 ? 4.312 -1.248 17.578 1.00 89.25 80 CYS A O 1
ATOM 659 N N . VAL A 1 81 ? 4.338 0.361 16.024 1.00 93.75 81 VAL A N 1
ATOM 660 C CA . VAL A 1 81 ? 3.810 1.412 16.910 1.00 93.75 81 VAL A CA 1
ATOM 661 C C . VAL A 1 81 ? 2.367 1.114 17.310 1.00 93.75 81 VAL A C 1
ATOM 663 O O . VAL A 1 81 ? 2.019 1.267 18.482 1.00 93.75 81 VAL A O 1
ATOM 666 N N . VAL A 1 82 ? 1.537 0.655 16.371 1.00 94.25 82 VAL A N 1
ATOM 667 C CA . VAL A 1 82 ? 0.142 0.285 16.646 1.00 94.25 82 VAL A CA 1
ATOM 668 C C . VAL A 1 82 ? 0.073 -0.807 17.712 1.00 94.25 82 VAL A C 1
ATOM 670 O O . VAL A 1 82 ? -0.666 -0.657 18.689 1.00 94.25 82 VAL A O 1
ATOM 673 N N . ASP A 1 83 ? 0.872 -1.865 17.580 1.00 92.00 83 ASP A N 1
ATOM 674 C CA . ASP A 1 83 ? 0.886 -2.952 18.559 1.00 92.00 83 ASP A CA 1
ATOM 675 C C . ASP A 1 83 ? 1.423 -2.498 19.927 1.00 92.00 83 ASP A C 1
ATOM 677 O O . ASP A 1 83 ? 0.802 -2.795 20.951 1.00 92.00 83 ASP A O 1
ATOM 681 N N . ARG A 1 84 ? 2.486 -1.678 19.959 1.00 93.94 84 ARG A N 1
ATOM 682 C CA . ARG A 1 84 ? 3.035 -1.099 21.203 1.00 93.94 84 ARG A CA 1
ATOM 683 C C . ARG A 1 84 ? 2.064 -0.179 21.937 1.00 93.94 84 ARG A C 1
ATOM 685 O O . ARG A 1 84 ? 2.162 -0.057 23.151 1.00 93.94 84 ARG A O 1
ATOM 692 N N . ILE A 1 85 ? 1.154 0.495 21.234 1.00 94.44 85 ILE A N 1
ATOM 693 C CA . ILE A 1 85 ? 0.095 1.304 21.862 1.00 94.44 85 ILE A CA 1
ATOM 694 C C . ILE A 1 85 ? -1.032 0.395 22.367 1.00 94.44 85 ILE A C 1
ATOM 696 O O . ILE A 1 85 ? -1.603 0.616 23.437 1.00 94.44 85 ILE A O 1
ATOM 700 N N . LEU A 1 86 ? -1.376 -0.639 21.597 1.00 94.56 86 LEU A N 1
ATOM 701 C CA . LEU A 1 86 ? -2.479 -1.542 21.911 1.00 94.56 86 LEU A CA 1
ATOM 702 C C . LEU A 1 86 ? -2.202 -2.490 23.078 1.00 94.56 86 LEU A C 1
ATOM 704 O O . LEU A 1 86 ? -3.163 -2.886 23.745 1.00 94.56 86 LEU A O 1
ATOM 708 N N . GLU A 1 87 ? -0.952 -2.898 23.278 1.00 94.81 87 GLU A N 1
ATOM 709 C CA . GLU A 1 87 ? -0.542 -3.845 24.318 1.00 94.81 87 GLU A CA 1
ATOM 710 C C . GLU A 1 87 ? -0.773 -3.282 25.736 1.00 94.81 87 GLU A C 1
ATOM 712 O O . GLU A 1 87 ? -1.574 -3.862 26.475 1.00 94.81 87 GLU A O 1
ATOM 717 N N . PRO A 1 88 ? -0.225 -2.111 26.112 1.00 96.06 88 PRO A N 1
ATOM 718 C CA . PRO A 1 88 ? -0.468 -1.491 27.406 1.00 96.06 88 PRO A CA 1
ATOM 719 C C . PRO A 1 88 ? -1.689 -0.558 27.402 1.00 96.06 88 PRO A C 1
ATOM 721 O O . PRO A 1 88 ? -1.758 0.326 28.250 1.00 96.06 88 PRO A O 1
ATOM 724 N N . TRP A 1 89 ? -2.668 -0.716 26.497 1.00 95.25 89 TRP A N 1
ATOM 725 C CA . TRP A 1 89 ? -3.761 0.263 26.325 1.00 95.25 89 TRP A CA 1
ATOM 726 C C . TRP A 1 89 ? -4.424 0.676 27.646 1.00 95.25 89 TRP A C 1
ATOM 728 O O . TRP A 1 89 ? -4.603 1.858 27.919 1.00 95.25 89 TRP A O 1
ATOM 738 N N . ASN A 1 90 ? -4.785 -0.295 28.488 1.00 94.38 90 ASN A N 1
ATOM 739 C CA . ASN A 1 90 ? -5.449 -0.009 29.761 1.00 94.38 90 ASN A CA 1
ATOM 740 C C . ASN A 1 90 ? -4.502 0.671 30.766 1.00 94.38 90 ASN A C 1
ATOM 742 O O . ASN A 1 90 ? -4.942 1.526 31.526 1.00 94.38 90 ASN A O 1
ATOM 746 N N . ALA A 1 91 ? -3.211 0.326 30.752 1.00 95.75 91 ALA A N 1
ATOM 747 C CA . ALA A 1 91 ? -2.208 0.986 31.584 1.00 95.75 91 ALA A CA 1
ATOM 748 C C . ALA A 1 91 ? -1.978 2.438 31.137 1.00 95.75 91 ALA A C 1
ATOM 750 O O . ALA A 1 91 ? -1.880 3.317 31.984 1.00 95.75 91 ALA A O 1
ATOM 751 N N . LEU A 1 92 ? -1.980 2.705 29.825 1.00 95.69 92 LEU A N 1
ATOM 752 C CA . LEU A 1 92 ? -1.928 4.064 29.281 1.00 95.69 92 LEU A CA 1
ATOM 753 C C . LEU A 1 92 ? -3.144 4.881 29.725 1.00 95.69 92 LEU A C 1
ATOM 755 O O . LEU A 1 92 ? -2.977 6.001 30.193 1.00 95.69 92 LEU A O 1
ATOM 759 N N . VAL A 1 93 ? -4.355 4.317 29.642 1.00 95.31 93 VAL A N 1
ATOM 760 C CA . VAL A 1 93 ? -5.572 4.984 30.140 1.00 95.31 93 VAL A CA 1
ATOM 761 C C . VAL A 1 93 ? -5.418 5.368 31.614 1.00 95.31 93 VAL A C 1
ATOM 763 O O . VAL A 1 93 ? -5.664 6.520 31.955 1.00 95.31 93 VAL A O 1
ATOM 766 N N . LEU A 1 94 ? -4.971 4.443 32.470 1.00 95.00 94 LEU A N 1
ATOM 767 C CA . LEU A 1 94 ? -4.779 4.702 33.904 1.00 95.00 94 LEU A CA 1
ATOM 768 C C . LEU A 1 94 ? -3.684 5.742 34.177 1.00 95.00 94 LEU A C 1
ATOM 770 O O . LEU A 1 94 ? -3.864 6.612 35.024 1.00 95.00 94 LEU A O 1
ATOM 774 N N . TYR A 1 95 ? -2.570 5.675 33.448 1.00 95.44 95 TYR A N 1
ATOM 775 C CA . TYR A 1 95 ? -1.478 6.639 33.562 1.00 95.44 95 TYR A CA 1
ATOM 776 C C . TYR A 1 95 ? -1.950 8.056 33.223 1.00 95.44 95 TYR A C 1
ATOM 778 O O . TYR A 1 95 ? -1.790 8.975 34.023 1.00 95.44 95 TYR A O 1
ATOM 786 N N . PHE A 1 96 ? -2.596 8.224 32.066 1.00 95.19 96 PHE A N 1
ATOM 787 C CA . PHE A 1 96 ? -3.099 9.526 31.637 1.00 95.19 96 PHE A CA 1
ATOM 788 C C . PHE A 1 96 ? -4.264 10.014 32.505 1.00 95.19 96 PHE A C 1
ATOM 790 O O . PHE A 1 96 ? -4.400 11.216 32.696 1.00 95.19 96 PHE A O 1
ATOM 797 N N . GLN A 1 97 ? -5.058 9.114 33.093 1.00 94.75 97 GLN A N 1
ATOM 798 C CA . GLN A 1 97 ? -6.068 9.488 34.082 1.00 94.75 97 GLN A CA 1
ATOM 799 C C . GLN A 1 97 ? -5.436 10.155 35.310 1.00 94.75 97 GLN A C 1
ATOM 801 O O . GLN A 1 97 ? -5.927 11.191 35.745 1.00 94.75 97 GLN A O 1
ATOM 806 N N . GLY A 1 98 ? -4.357 9.581 35.854 1.00 93.44 98 GLY A N 1
ATOM 807 C CA . GLY A 1 98 ? -3.609 10.187 36.961 1.00 93.44 98 GLY A CA 1
ATOM 808 C C . GLY A 1 98 ? -2.983 11.522 36.560 1.00 93.44 98 GLY A C 1
ATOM 809 O O . GLY A 1 98 ? -3.181 12.525 37.236 1.00 93.44 98 GLY A O 1
ATOM 810 N N . ALA A 1 99 ? -2.329 11.564 35.399 1.00 92.75 99 ALA A N 1
ATOM 811 C CA . ALA A 1 99 ? -1.660 12.767 34.910 1.00 92.75 99 ALA A CA 1
ATOM 812 C C . ALA A 1 99 ? -2.625 13.944 34.647 1.00 92.75 99 ALA A C 1
ATOM 814 O O . ALA A 1 99 ? -2.273 15.094 34.893 1.00 92.75 99 ALA A O 1
ATOM 815 N N . VAL A 1 100 ? -3.864 13.689 34.200 1.00 93.62 100 VAL A N 1
ATOM 816 C CA . VAL A 1 100 ? -4.895 14.742 34.066 1.00 93.62 100 VAL A CA 1
ATOM 817 C C . VAL A 1 100 ? -5.260 15.353 35.423 1.00 93.62 100 VAL A C 1
ATOM 819 O O . VAL A 1 100 ? -5.551 16.547 35.492 1.00 93.62 100 VAL A O 1
ATOM 822 N N . LEU A 1 101 ? -5.258 14.550 36.492 1.00 90.56 101 LEU A N 1
ATOM 823 C CA . LEU A 1 101 ? -5.586 15.005 37.846 1.00 90.56 101 LEU A CA 1
ATOM 824 C C . LEU A 1 101 ? -4.445 15.797 38.498 1.00 90.56 101 LEU A C 1
ATOM 826 O O . LEU A 1 101 ? -4.720 16.617 39.369 1.00 90.56 101 LEU A O 1
ATOM 830 N N . GLU A 1 102 ? -3.197 15.537 38.105 1.00 92.69 102 GLU A N 1
ATOM 831 C CA . GLU A 1 102 ? -2.001 16.151 38.695 1.00 92.69 102 GLU A CA 1
ATOM 832 C C . GLU A 1 102 ? -1.526 17.390 37.920 1.00 92.69 102 GLU A C 1
ATOM 834 O O . GLU A 1 102 ? -1.327 18.449 38.515 1.00 92.69 102 GLU A O 1
ATOM 839 N N . ASP A 1 103 ? -1.368 17.275 36.598 1.00 85.69 103 ASP A N 1
ATOM 840 C CA . ASP A 1 103 ? -0.629 18.255 35.790 1.00 85.69 103 ASP A CA 1
ATOM 841 C C . ASP A 1 103 ? -1.532 19.270 35.066 1.00 85.69 103 ASP A C 1
ATOM 843 O O . ASP A 1 103 ? -1.057 20.326 34.645 1.00 85.69 103 ASP A O 1
ATOM 847 N N . HIS A 1 104 ? -2.822 18.956 34.878 1.00 79.88 104 HIS A N 1
ATOM 848 C CA . HIS A 1 104 ? -3.818 19.791 34.177 1.00 79.88 104 HIS A CA 1
ATOM 849 C C . HIS A 1 104 ? -3.355 20.368 32.818 1.00 79.88 104 HIS A C 1
ATOM 851 O O . HIS A 1 104 ? -3.761 21.457 32.406 1.00 79.88 104 HIS A O 1
ATOM 857 N N . LEU A 1 105 ? -2.491 19.647 32.094 1.00 91.06 105 LEU A N 1
ATOM 858 C CA . LEU A 1 105 ? -2.041 20.057 30.765 1.00 91.06 105 LEU A CA 1
ATOM 859 C C . LEU A 1 105 ? -3.073 19.671 29.698 1.00 91.06 105 LEU A C 1
ATOM 861 O O . LEU A 1 105 ? -3.455 18.507 29.573 1.00 91.06 105 LEU A O 1
ATOM 865 N N . GLU A 1 106 ? -3.431 20.624 28.836 1.00 91.19 106 GLU A N 1
ATOM 866 C CA . GLU A 1 106 ? -4.403 20.422 27.747 1.00 91.19 106 GLU A CA 1
ATOM 867 C C . GLU A 1 106 ? -4.001 19.271 26.797 1.00 91.19 106 GLU A C 1
ATOM 869 O O . GLU A 1 106 ? -4.842 18.553 26.255 1.00 91.19 106 GLU A O 1
ATOM 874 N N . SER A 1 107 ? -2.698 19.059 26.587 1.00 92.69 107 SER A N 1
ATOM 875 C CA . SER A 1 107 ? -2.187 17.948 25.776 1.00 92.69 107 SER A CA 1
ATOM 876 C C . SER A 1 107 ? -2.469 16.580 26.407 1.00 92.69 107 SER A C 1
ATOM 878 O O . SER A 1 107 ? -2.825 15.644 25.690 1.00 92.69 107 SER A O 1
ATOM 880 N N . ILE A 1 108 ? -2.355 16.467 27.732 1.00 92.06 108 ILE A N 1
ATOM 881 C CA . ILE A 1 108 ? -2.627 15.241 28.492 1.00 92.06 108 ILE A CA 1
ATOM 882 C C . ILE A 1 108 ? -4.128 14.941 28.453 1.00 92.06 108 ILE A C 1
ATOM 884 O O . ILE A 1 108 ? -4.512 13.808 28.168 1.00 92.06 108 ILE A O 1
ATOM 888 N N . GLU A 1 109 ? -4.976 15.956 28.629 1.00 92.62 109 GLU A N 1
ATOM 889 C CA . GLU A 1 109 ? -6.434 15.816 28.516 1.00 92.62 109 GLU A CA 1
ATOM 890 C C . GLU A 1 109 ? -6.863 15.332 27.127 1.00 92.62 109 GLU A C 1
ATOM 892 O O . GLU A 1 109 ? -7.695 14.429 27.011 1.00 92.62 109 GLU A O 1
ATOM 897 N N . LYS A 1 110 ? -6.253 15.867 26.059 1.00 94.56 110 LYS A N 1
ATOM 898 C CA . LYS A 1 110 ? -6.503 15.411 24.681 1.00 94.56 110 LYS A CA 1
ATOM 899 C C . LYS A 1 110 ? -6.130 13.942 24.487 1.00 94.56 110 LYS A C 1
ATOM 901 O O . LYS A 1 110 ? -6.911 13.191 23.901 1.00 94.56 110 LYS A O 1
ATOM 906 N N . ILE A 1 111 ? -4.961 13.520 24.976 1.00 93.75 111 ILE A N 1
ATOM 907 C CA . ILE A 1 111 ? -4.509 12.124 24.867 1.00 93.75 111 ILE A CA 1
ATOM 908 C C . ILE A 1 111 ? -5.420 11.202 25.682 1.00 93.75 111 ILE A C 1
ATOM 910 O O . ILE A 1 111 ? -5.868 10.175 25.172 1.00 93.75 111 ILE A O 1
ATOM 914 N N . TYR A 1 112 ? -5.751 11.583 26.915 1.00 94.69 112 TYR A N 1
ATOM 915 C CA . TYR A 1 112 ? -6.671 10.834 27.763 1.00 94.69 112 TYR A CA 1
ATOM 916 C C . TYR A 1 112 ? -8.056 10.698 27.115 1.00 94.69 112 TYR A C 1
ATOM 918 O O . TYR A 1 112 ? -8.604 9.596 27.035 1.00 94.69 112 TYR A O 1
ATOM 926 N N . GLY A 1 113 ? -8.596 11.788 26.564 1.00 92.94 113 GLY A N 1
ATOM 927 C CA . GLY A 1 113 ? -9.850 11.788 25.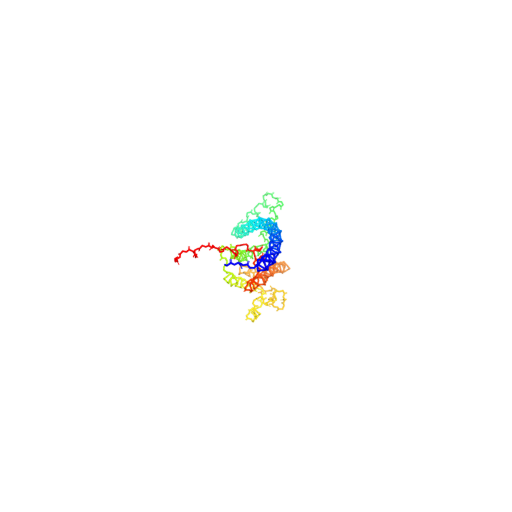811 1.00 92.94 113 GLY A CA 1
ATOM 928 C C . GLY A 1 113 ? -9.812 10.863 24.590 1.00 92.94 113 GLY A C 1
ATOM 929 O O . GLY A 1 113 ? -10.779 10.154 24.311 1.00 92.94 113 GLY A O 1
ATOM 930 N N . ALA A 1 114 ? -8.681 10.798 23.882 1.00 92.81 114 ALA A N 1
ATOM 931 C CA . ALA A 1 114 ? -8.503 9.869 22.768 1.00 92.81 114 ALA A CA 1
ATOM 932 C C . ALA A 1 114 ? -8.428 8.400 23.229 1.00 92.81 114 ALA A C 1
ATOM 934 O O . ALA A 1 114 ? -9.061 7.538 22.621 1.00 92.81 114 ALA A O 1
ATOM 935 N N . LEU A 1 115 ? -7.702 8.104 24.313 1.00 93.31 115 LEU A N 1
ATOM 936 C CA . LEU A 1 115 ? -7.530 6.744 24.847 1.00 93.31 115 LEU A CA 1
ATOM 937 C C . LEU A 1 115 ? -8.795 6.180 25.513 1.00 93.31 115 LEU A C 1
ATOM 939 O O . LEU A 1 115 ? -9.006 4.962 25.524 1.00 93.31 115 LEU A O 1
ATOM 943 N N . THR A 1 116 ? -9.634 7.053 26.069 1.00 91.62 116 THR A N 1
ATOM 944 C CA . THR A 1 116 ? -10.928 6.687 26.667 1.00 91.62 116 THR A CA 1
ATOM 945 C C . THR A 1 116 ? -12.033 6.543 25.630 1.00 91.62 116 THR A C 1
ATOM 947 O O . THR A 1 116 ? -12.992 5.804 25.855 1.00 91.62 116 THR A O 1
ATOM 950 N N . ASN A 1 117 ? -11.896 7.182 24.467 1.00 89.75 117 ASN A N 1
ATOM 951 C CA . ASN A 1 117 ? -12.860 7.047 23.391 1.00 89.75 117 ASN A CA 1
ATOM 952 C C . ASN A 1 117 ? -12.704 5.677 22.681 1.00 89.75 117 ASN A C 1
ATOM 954 O O . ASN A 1 117 ? -11.680 5.394 22.045 1.00 89.75 117 ASN A O 1
ATOM 958 N N . PRO A 1 118 ? -13.739 4.816 22.730 1.00 89.50 118 PRO A N 1
ATOM 959 C CA . PRO A 1 118 ? -13.671 3.453 22.207 1.00 89.50 118 PRO A CA 1
ATOM 960 C C . PRO A 1 118 ? -13.495 3.395 20.687 1.00 89.50 118 PRO A C 1
ATOM 962 O O . PRO A 1 118 ? -12.965 2.406 20.181 1.00 89.50 118 PRO A O 1
ATOM 965 N N . VAL A 1 119 ? -13.882 4.442 19.953 1.00 91.06 119 VAL A N 1
ATOM 966 C CA . VAL A 1 119 ? -13.743 4.507 18.491 1.00 91.06 119 VAL A CA 1
ATOM 967 C C . VAL A 1 119 ? -12.267 4.571 18.088 1.00 91.06 119 VAL A C 1
ATOM 969 O O . VAL A 1 119 ? -11.864 3.876 17.156 1.00 91.06 119 VAL A O 1
ATOM 972 N N . TYR A 1 120 ? -11.421 5.314 18.813 1.00 92.62 120 TYR A N 1
ATOM 973 C CA . TYR A 1 120 ? -9.972 5.302 18.556 1.00 92.62 120 TYR A CA 1
ATOM 974 C C . TYR A 1 120 ? -9.379 3.919 18.799 1.00 92.62 120 TYR A C 1
ATOM 976 O O . TYR A 1 120 ? -8.615 3.420 17.972 1.00 92.62 120 TYR A O 1
ATOM 984 N N . LYS A 1 121 ? -9.792 3.248 19.879 1.00 93.88 121 LYS A N 1
ATOM 985 C CA . LYS A 1 121 ? -9.376 1.868 20.147 1.00 93.88 121 LYS A CA 1
ATOM 986 C C . LYS A 1 121 ? -9.794 0.922 19.015 1.00 93.88 121 LYS A C 1
ATOM 988 O O . LYS A 1 121 ? -8.997 0.071 18.624 1.00 93.88 121 LYS A O 1
ATOM 993 N N . MET A 1 122 ? -10.997 1.086 18.454 1.00 93.94 122 MET A N 1
ATOM 994 C CA . MET A 1 122 ? -11.440 0.330 17.274 1.00 93.94 122 MET A CA 1
ATOM 995 C C . MET A 1 122 ? -10.542 0.596 16.059 1.00 93.94 122 MET A C 1
ATOM 997 O O . MET A 1 122 ? -10.138 -0.366 15.410 1.00 93.94 122 MET A O 1
ATOM 1001 N N . TYR A 1 123 ? -10.164 1.851 15.782 1.00 95.44 123 TYR A N 1
ATOM 1002 C CA . TYR A 1 123 ? -9.225 2.171 14.696 1.00 95.44 123 TYR A CA 1
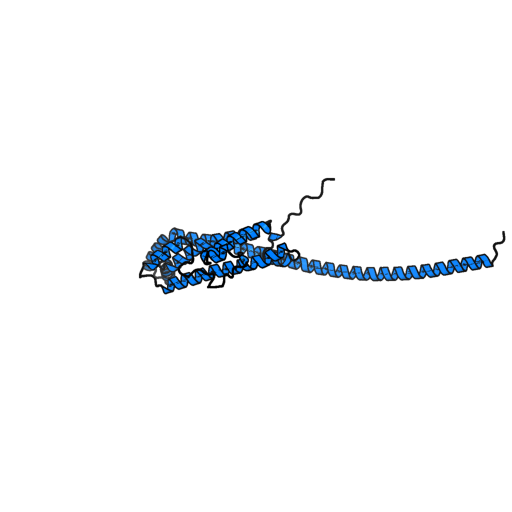ATOM 1003 C C . TYR A 1 123 ? -7.867 1.498 14.883 1.00 95.44 123 TYR A C 1
ATOM 1005 O O . TYR A 1 123 ? -7.393 0.849 13.957 1.00 95.44 123 TYR A O 1
ATOM 1013 N N . PHE A 1 124 ? -7.261 1.564 16.072 1.00 95.38 124 PHE A N 1
ATOM 1014 C CA . PHE A 1 124 ? -5.990 0.873 16.313 1.00 95.38 124 PHE A CA 1
ATOM 1015 C C . PHE A 1 124 ? -6.125 -0.646 16.141 1.00 95.38 124 PHE A C 1
ATOM 1017 O O . PHE A 1 124 ? -5.262 -1.279 15.537 1.00 95.38 124 PHE A O 1
ATOM 1024 N N . LYS A 1 125 ? -7.225 -1.253 16.611 1.00 95.50 125 LYS A N 1
ATOM 1025 C CA . LYS A 1 125 ? -7.482 -2.692 16.417 1.00 95.50 125 LYS A CA 1
ATOM 1026 C C . LYS A 1 125 ? -7.708 -3.064 14.950 1.00 95.50 125 LYS A C 1
ATOM 1028 O O . LYS A 1 125 ? -7.292 -4.148 14.553 1.00 95.50 125 LYS A O 1
ATOM 1033 N N . PHE A 1 126 ? -8.334 -2.189 14.167 1.00 96.00 126 PHE A N 1
ATOM 1034 C CA . PHE A 1 126 ? -8.457 -2.344 12.720 1.00 96.00 126 PHE A CA 1
ATOM 1035 C C . PHE A 1 126 ? -7.090 -2.253 12.033 1.00 96.00 126 PHE A C 1
ATOM 1037 O O . PHE A 1 126 ? -6.759 -3.117 11.226 1.00 96.00 126 PHE A O 1
ATOM 1044 N N . LEU A 1 127 ? -6.265 -1.266 12.399 1.00 95.06 127 LEU A N 1
ATOM 1045 C CA . LEU A 1 127 ? -4.911 -1.107 11.863 1.00 95.06 127 LEU A CA 1
ATOM 1046 C C . LEU A 1 127 ? -4.039 -2.335 12.156 1.00 95.06 127 LEU A C 1
ATOM 1048 O O . LEU A 1 127 ? -3.469 -2.892 11.229 1.00 95.06 127 LEU A O 1
ATOM 1052 N N . SER A 1 128 ? -4.039 -2.835 13.395 1.00 94.75 128 SER A N 1
ATOM 1053 C CA . SER A 1 128 ? -3.340 -4.077 13.792 1.00 94.75 128 SER A CA 1
ATOM 1054 C C . SER A 1 128 ? -3.817 -5.312 13.005 1.00 94.75 128 SER A C 1
ATOM 1056 O O . SER A 1 128 ? -3.092 -6.291 12.861 1.00 94.75 128 SER A O 1
ATOM 1058 N N . TYR A 1 129 ? -5.043 -5.290 12.469 1.00 94.50 129 TYR A N 1
ATOM 1059 C CA . TYR A 1 129 ? -5.551 -6.352 11.600 1.00 94.50 129 TYR A CA 1
ATOM 1060 C C . TYR A 1 129 ? -5.086 -6.200 10.143 1.00 94.50 129 TYR A C 1
ATOM 1062 O O . TYR A 1 129 ? -4.678 -7.187 9.531 1.00 94.50 129 TYR A O 1
ATOM 1070 N N . ILE A 1 130 ? -5.165 -4.993 9.574 1.00 92.50 130 ILE A N 1
ATOM 1071 C CA . ILE A 1 130 ? -4.952 -4.779 8.134 1.00 92.50 130 ILE A CA 1
ATOM 1072 C C . ILE A 1 130 ? -3.497 -4.474 7.762 1.00 92.50 130 ILE A C 1
ATOM 1074 O O . ILE A 1 130 ? -3.057 -4.875 6.685 1.00 92.50 130 ILE A O 1
ATOM 1078 N N . LEU A 1 131 ? -2.727 -3.816 8.634 1.00 90.75 131 LEU A N 1
ATOM 1079 C CA . LEU A 1 131 ? -1.331 -3.460 8.360 1.00 90.75 131 LEU A CA 1
ATOM 1080 C C . LEU A 1 131 ? -0.456 -4.684 8.057 1.00 90.75 131 LEU A C 1
ATOM 1082 O O . LEU A 1 131 ? 0.255 -4.628 7.054 1.00 90.75 131 LEU A O 1
ATOM 1086 N N . PRO A 1 132 ? -0.562 -5.828 8.765 1.00 89.38 132 PRO A N 1
ATOM 1087 C CA . PRO A 1 132 ? 0.200 -7.024 8.405 1.00 89.38 132 PRO A CA 1
ATOM 1088 C C . PRO A 1 132 ? -0.084 -7.528 6.982 1.00 89.38 132 PRO A C 1
ATOM 1090 O O . PRO A 1 132 ? 0.815 -8.038 6.311 1.00 89.38 132 PRO A O 1
ATOM 1093 N N . VAL A 1 133 ? -1.319 -7.364 6.490 1.00 86.62 133 VAL A N 1
ATOM 1094 C CA . VAL A 1 133 ? -1.705 -7.733 5.117 1.00 86.62 133 VAL A CA 1
ATOM 1095 C C . VAL A 1 133 ? -1.008 -6.818 4.107 1.00 86.62 133 VAL A C 1
ATOM 1097 O O . VAL A 1 133 ? -0.416 -7.310 3.146 1.00 86.62 133 VAL A O 1
ATOM 1100 N N . VAL A 1 134 ? -1.019 -5.503 4.353 1.00 84.69 134 VAL A N 1
ATOM 1101 C CA . VAL A 1 134 ? -0.375 -4.495 3.490 1.00 84.69 134 VAL A CA 1
ATOM 1102 C C . VAL A 1 134 ? 1.152 -4.633 3.515 1.00 84.69 134 VAL A C 1
ATOM 1104 O O . VAL A 1 134 ? 1.793 -4.619 2.467 1.00 84.69 134 VAL A O 1
ATOM 1107 N N . THR A 1 135 ? 1.751 -4.844 4.687 1.00 83.69 135 THR A N 1
ATOM 1108 C CA . THR A 1 135 ? 3.198 -5.056 4.839 1.00 83.69 135 THR A CA 1
ATOM 1109 C C . THR A 1 135 ? 3.649 -6.331 4.129 1.00 83.69 135 THR A C 1
ATOM 1111 O O . THR A 1 135 ? 4.664 -6.327 3.428 1.00 83.69 135 THR A O 1
ATOM 1114 N N . LYS A 1 136 ? 2.882 -7.425 4.250 1.00 80.94 136 LYS A N 1
ATOM 1115 C CA . LYS A 1 136 ? 3.161 -8.671 3.524 1.00 80.94 136 LYS A CA 1
ATOM 1116 C C . LYS A 1 136 ? 3.098 -8.452 2.014 1.00 80.94 136 LYS A C 1
ATOM 1118 O O . LYS A 1 136 ? 4.005 -8.886 1.314 1.00 80.94 136 LYS A O 1
ATOM 1123 N N . MET A 1 137 ? 2.071 -7.755 1.530 1.00 77.62 137 MET A N 1
ATOM 1124 C CA . MET A 1 137 ? 1.927 -7.403 0.118 1.00 77.62 137 MET A CA 1
ATOM 1125 C C . MET A 1 137 ? 3.146 -6.633 -0.399 1.00 77.62 137 MET A C 1
ATOM 1127 O O . MET A 1 137 ? 3.765 -7.050 -1.373 1.00 77.62 137 MET A O 1
ATOM 1131 N N . ASN A 1 138 ? 3.538 -5.559 0.288 1.00 76.19 138 ASN A N 1
ATOM 1132 C CA . ASN A 1 138 ? 4.685 -4.747 -0.113 1.00 76.19 138 ASN A CA 1
ATOM 1133 C C . ASN A 1 138 ? 5.981 -5.558 -0.170 1.00 76.19 138 ASN A C 1
ATOM 1135 O O . ASN A 1 138 ? 6.773 -5.378 -1.090 1.00 76.19 138 ASN A O 1
ATOM 1139 N N . LYS A 1 139 ? 6.181 -6.489 0.770 1.00 76.19 139 LYS A N 1
ATOM 1140 C CA . LYS A 1 139 ? 7.349 -7.374 0.762 1.00 76.19 139 LYS A CA 1
ATOM 1141 C C . LYS A 1 139 ? 7.374 -8.298 -0.459 1.00 76.19 139 LYS A C 1
ATOM 1143 O O . LYS A 1 139 ? 8.437 -8.492 -1.037 1.00 76.19 139 LYS A O 1
ATOM 1148 N N . GLU A 1 140 ? 6.230 -8.857 -0.851 1.00 72.88 140 GLU A N 1
ATOM 1149 C CA . GLU A 1 140 ? 6.134 -9.768 -2.003 1.00 72.88 140 GLU A CA 1
ATOM 1150 C C . GLU A 1 140 ? 6.468 -9.074 -3.331 1.00 72.88 140 GLU A C 1
ATOM 1152 O O . GLU A 1 140 ? 7.105 -9.666 -4.196 1.00 72.88 140 GLU A O 1
ATOM 1157 N N . PHE A 1 141 ? 6.118 -7.796 -3.466 1.00 68.19 141 PHE A N 1
ATOM 1158 C CA . PHE A 1 141 ? 6.456 -6.991 -4.642 1.00 68.19 141 PHE A CA 1
ATOM 1159 C C . PHE A 1 141 ? 7.909 -6.498 -4.694 1.00 68.19 141 PHE A C 1
ATOM 1161 O O . PHE A 1 141 ? 8.351 -5.996 -5.725 1.00 68.19 141 PHE A O 1
ATOM 1168 N N . GLN A 1 142 ? 8.642 -6.598 -3.587 1.00 66.00 142 GLN A N 1
ATOM 1169 C CA . GLN A 1 142 ? 10.003 -6.071 -3.452 1.00 66.00 142 GLN A CA 1
ATOM 1170 C C . GLN A 1 142 ? 11.083 -7.158 -3.482 1.00 66.00 142 GLN A C 1
ATOM 1172 O O . GLN A 1 142 ? 12.263 -6.817 -3.410 1.00 66.00 142 GLN A O 1
ATOM 1177 N N . GLY A 1 143 ? 10.711 -8.440 -3.560 1.00 64.38 143 GLY A N 1
ATOM 1178 C CA . GLY A 1 143 ? 11.670 -9.544 -3.580 1.00 64.38 143 GLY A CA 1
ATOM 1179 C C . GLY A 1 143 ? 12.632 -9.461 -4.769 1.00 64.38 143 GLY A C 1
ATOM 1180 O O . GLY A 1 143 ? 12.215 -9.190 -5.889 1.00 64.38 143 GLY A O 1
ATOM 1181 N N . GLU A 1 144 ? 13.919 -9.702 -4.529 1.00 51.62 144 GLU A N 1
ATOM 1182 C CA . GLU A 1 144 ? 14.914 -9.882 -5.589 1.00 51.62 144 GLU A CA 1
ATOM 1183 C C . GLU A 1 144 ? 14.586 -11.195 -6.319 1.00 51.62 144 GLU A C 1
ATOM 1185 O O . GLU A 1 144 ? 14.715 -12.275 -5.745 1.00 51.62 144 GLU A O 1
ATOM 1190 N N . GLY A 1 145 ? 14.059 -11.109 -7.542 1.00 54.84 145 GLY A N 1
ATOM 1191 C CA . GLY A 1 145 ? 13.602 -12.280 -8.300 1.00 54.84 145 GLY A CA 1
ATOM 1192 C C . GLY A 1 145 ? 12.094 -12.520 -8.232 1.00 54.84 145 GLY A C 1
ATOM 1193 O O . GLY A 1 145 ? 11.645 -13.655 -8.048 1.00 54.84 145 GLY A O 1
ATOM 1194 N N . VAL A 1 146 ? 11.287 -11.463 -8.385 1.00 54.41 146 VAL A N 1
ATOM 1195 C CA . VAL A 1 146 ? 9.841 -11.623 -8.551 1.00 54.41 146 VAL A CA 1
ATOM 1196 C C . VAL A 1 146 ? 9.554 -12.431 -9.820 1.00 54.41 146 VAL A C 1
ATOM 1198 O O . VAL A 1 146 ? 9.491 -11.914 -10.932 1.00 54.41 146 VAL A O 1
ATOM 1201 N 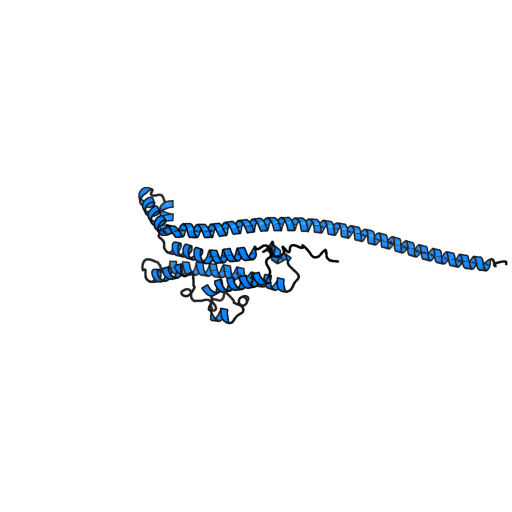N . GLN A 1 147 ? 9.312 -13.725 -9.643 1.00 61.72 147 GLN A N 1
ATOM 1202 C CA . GLN A 1 147 ? 8.702 -14.556 -10.665 1.00 61.72 147 GLN A CA 1
ATOM 1203 C C . GLN A 1 147 ? 7.272 -14.047 -10.872 1.00 61.72 147 GLN A C 1
ATOM 1205 O O . GLN A 1 147 ? 6.393 -14.303 -10.050 1.00 61.72 147 GLN A O 1
ATOM 1210 N N . ILE A 1 148 ? 7.051 -13.280 -11.945 1.00 65.38 148 ILE A N 1
ATOM 1211 C CA . ILE A 1 148 ? 5.793 -12.569 -12.257 1.00 65.38 148 ILE A CA 1
ATOM 1212 C C . ILE A 1 148 ? 4.555 -13.455 -12.050 1.00 65.38 148 ILE A C 1
ATOM 1214 O O . ILE A 1 148 ? 3.533 -12.990 -11.549 1.00 65.38 148 ILE A O 1
ATOM 1218 N N . HIS A 1 149 ? 4.658 -14.742 -12.387 1.00 65.00 149 HIS A N 1
ATOM 1219 C CA . HIS A 1 149 ? 3.590 -15.721 -12.204 1.00 65.00 149 HIS A CA 1
ATOM 1220 C C . HIS A 1 149 ? 3.278 -15.995 -10.721 1.00 65.00 149 HIS A C 1
ATOM 1222 O O . HIS A 1 149 ? 2.120 -15.919 -10.326 1.00 65.00 149 HIS A O 1
ATOM 1228 N N . HIS A 1 150 ? 4.289 -16.201 -9.874 1.00 72.06 150 HIS A N 1
ATOM 1229 C CA . HIS A 1 150 ? 4.093 -16.367 -8.431 1.00 72.06 150 HIS A CA 1
ATOM 1230 C C . HIS A 1 150 ? 3.658 -15.080 -7.728 1.00 72.06 150 HIS A C 1
ATOM 1232 O O . HIS A 1 150 ? 2.879 -15.138 -6.776 1.00 72.06 150 HIS A O 1
ATOM 1238 N N . ALA A 1 151 ? 4.133 -13.917 -8.180 1.00 70.06 151 ALA A N 1
ATOM 1239 C CA . ALA A 1 151 ? 3.637 -12.644 -7.668 1.00 70.06 151 ALA A CA 1
ATOM 1240 C C . ALA A 1 151 ? 2.157 -12.463 -7.977 1.00 70.06 151 ALA A C 1
ATOM 1242 O O . ALA A 1 151 ? 1.399 -12.141 -7.068 1.00 70.06 151 ALA A O 1
ATOM 1243 N N . LEU A 1 152 ? 1.728 -12.723 -9.215 1.00 75.19 152 LEU A N 1
ATOM 1244 C CA . LEU A 1 152 ? 0.325 -12.588 -9.587 1.00 75.19 152 LEU A CA 1
ATOM 1245 C C . LEU A 1 152 ? -0.573 -13.477 -8.719 1.00 75.19 152 LEU A C 1
ATOM 1247 O O . LEU A 1 152 ? -1.561 -12.981 -8.189 1.00 75.19 152 LEU A O 1
ATOM 1251 N N . ASP A 1 153 ? -0.204 -14.738 -8.486 1.00 79.50 153 ASP A N 1
ATOM 1252 C CA . ASP A 1 153 ? -0.984 -15.643 -7.630 1.00 79.50 153 ASP A CA 1
ATOM 1253 C C . ASP A 1 153 ? -1.105 -15.115 -6.191 1.00 79.50 153 ASP A C 1
ATOM 1255 O O . ASP A 1 153 ? -2.186 -15.120 -5.591 1.00 79.50 153 ASP A O 1
ATOM 1259 N N . LYS A 1 154 ? -0.003 -14.601 -5.631 1.00 79.81 154 LYS A N 1
ATOM 1260 C CA . LYS A 1 154 ? 0.003 -14.003 -4.287 1.00 79.81 154 LYS A CA 1
ATOM 1261 C C . LYS A 1 154 ? -0.826 -12.724 -4.225 1.00 79.81 154 LYS A C 1
ATOM 1263 O O . LYS A 1 154 ? -1.527 -12.503 -3.239 1.00 79.81 154 LYS A O 1
ATOM 1268 N N . VAL A 1 155 ? -0.780 -11.905 -5.271 1.00 80.50 155 VAL A N 1
ATOM 1269 C CA . VAL A 1 155 ? -1.578 -10.683 -5.408 1.00 80.50 155 VAL A CA 1
ATOM 1270 C C . VAL A 1 155 ? -3.055 -11.016 -5.516 1.00 80.50 155 VAL A C 1
ATOM 1272 O O . VAL A 1 155 ? -3.844 -10.427 -4.787 1.00 80.50 155 VAL A O 1
ATOM 1275 N N . CYS A 1 156 ? -3.425 -12.012 -6.322 1.00 84.12 156 CYS A N 1
ATOM 1276 C CA . CYS A 1 156 ? -4.792 -12.519 -6.404 1.00 84.12 156 CYS A CA 1
ATOM 1277 C C . CYS A 1 156 ? -5.285 -12.977 -5.029 1.00 84.12 156 CYS A C 1
ATOM 1279 O O . CYS A 1 156 ? -6.374 -12.604 -4.600 1.00 84.12 156 CYS A O 1
ATOM 1281 N N . ALA A 1 157 ? -4.472 -13.747 -4.298 1.00 86.12 157 ALA A N 1
ATOM 1282 C CA . ALA A 1 157 ? -4.831 -14.226 -2.967 1.00 86.12 157 ALA A CA 1
ATOM 1283 C C . ALA A 1 157 ? -5.017 -13.076 -1.959 1.00 86.12 157 ALA A C 1
ATOM 1285 O O . ALA A 1 157 ? -5.975 -13.074 -1.182 1.00 86.12 157 ALA A O 1
ATOM 1286 N N . LEU A 1 158 ? -4.128 -12.079 -1.982 1.00 85.75 158 LEU A N 1
ATOM 1287 C CA . LEU A 1 158 ? -4.224 -10.888 -1.134 1.00 85.75 158 LEU A CA 1
ATOM 1288 C C . LEU A 1 158 ? -5.433 -10.030 -1.502 1.00 85.75 158 LEU A C 1
ATOM 1290 O O . LEU A 1 158 ? -6.179 -9.618 -0.614 1.00 85.75 158 LEU A O 1
ATOM 1294 N N . TYR A 1 159 ? -5.674 -9.823 -2.794 1.00 88.44 159 TYR A N 1
ATOM 1295 C CA . TYR A 1 159 ? -6.831 -9.090 -3.283 1.00 88.44 159 TYR A CA 1
ATOM 1296 C C . TYR A 1 159 ? -8.127 -9.785 -2.872 1.00 88.44 159 TYR A C 1
ATOM 1298 O O . TYR A 1 159 ? -9.029 -9.134 -2.346 1.00 88.44 159 TYR A O 1
ATOM 1306 N N . ARG A 1 160 ? -8.180 -11.121 -2.961 1.00 90.00 160 ARG A N 1
ATOM 1307 C CA . ARG A 1 160 ? -9.350 -11.906 -2.534 1.00 90.00 160 ARG A CA 1
ATOM 1308 C C . ARG A 1 160 ? -9.589 -11.772 -1.046 1.00 90.00 160 ARG A C 1
ATOM 1310 O O . ARG A 1 160 ? -10.727 -11.595 -0.627 1.00 90.00 160 ARG A O 1
ATOM 1317 N N . SER A 1 161 ? -8.517 -11.813 -0.258 1.00 90.38 161 SER A N 1
ATOM 1318 C CA . SER A 1 161 ? -8.576 -11.600 1.186 1.00 90.38 161 SER A CA 1
ATOM 1319 C C . SER A 1 161 ? -9.157 -10.223 1.523 1.00 90.38 161 SER A C 1
ATOM 1321 O O . SER A 1 161 ? -10.095 -10.131 2.314 1.00 90.38 161 SER A O 1
ATOM 1323 N N . VAL A 1 162 ? -8.683 -9.158 0.866 1.00 91.62 162 VAL A N 1
ATOM 1324 C CA . VAL A 1 162 ? -9.186 -7.791 1.073 1.00 91.62 162 VAL A CA 1
ATOM 1325 C C . VAL A 1 162 ? -10.653 -7.669 0.662 1.00 91.62 162 VAL A C 1
ATOM 1327 O O . VAL A 1 162 ? -11.465 -7.232 1.478 1.00 91.62 162 VAL A O 1
ATOM 1330 N N . LEU A 1 163 ? -11.013 -8.109 -0.549 1.00 91.56 163 LEU A N 1
ATOM 1331 C CA . LEU A 1 163 ? -12.390 -8.050 -1.044 1.00 91.56 163 LEU A CA 1
ATOM 1332 C C . LEU A 1 163 ? -13.348 -8.867 -0.176 1.00 91.56 163 LEU A C 1
ATOM 1334 O O . LEU A 1 163 ? -14.460 -8.416 0.081 1.00 91.56 163 LEU A O 1
ATOM 1338 N N . SER A 1 164 ? -12.924 -10.025 0.339 1.00 92.12 164 SER A N 1
ATOM 1339 C CA . SER A 1 164 ? -13.768 -10.889 1.180 1.00 92.12 164 SER A CA 1
ATOM 1340 C C . SER A 1 164 ? -14.255 -10.222 2.469 1.00 92.12 164 SER A C 1
ATOM 1342 O O . SER A 1 164 ? -15.240 -10.668 3.058 1.00 92.12 164 SER A O 1
ATOM 1344 N N . ASN A 1 165 ? -13.608 -9.130 2.891 1.00 92.56 165 ASN A N 1
ATOM 1345 C CA . ASN A 1 165 ? -14.031 -8.370 4.059 1.00 92.56 165 ASN A CA 1
ATOM 1346 C C . ASN A 1 165 ? -15.292 -7.539 3.806 1.00 92.56 165 ASN A C 1
ATOM 1348 O O . ASN A 1 165 ? -16.030 -7.267 4.752 1.00 92.56 165 ASN A O 1
ATOM 1352 N N . TYR A 1 166 ? -15.553 -7.123 2.565 1.00 93.25 166 TYR A N 1
ATOM 1353 C CA . TYR A 1 166 ? -16.631 -6.177 2.263 1.00 93.25 166 TYR A CA 1
ATOM 1354 C C . TYR A 1 166 ? -17.415 -6.472 0.980 1.00 93.25 166 TYR A C 1
ATOM 1356 O O . TYR A 1 166 ? -18.393 -5.784 0.720 1.00 93.25 166 TYR A O 1
ATOM 1364 N N . THR A 1 167 ? -17.044 -7.486 0.204 1.00 91.94 167 THR A N 1
ATOM 1365 C CA . THR A 1 167 ? -17.732 -7.915 -1.021 1.00 91.94 167 THR A CA 1
ATOM 1366 C C . THR A 1 167 ? -18.501 -9.209 -0.761 1.00 91.94 167 THR A C 1
ATOM 1368 O O . THR A 1 167 ? -18.059 -10.077 -0.007 1.00 91.94 167 THR A O 1
ATOM 1371 N N . LYS A 1 168 ? -19.676 -9.337 -1.376 1.00 91.19 168 LYS A N 1
ATOM 1372 C CA . LYS A 1 168 ? -20.525 -10.532 -1.329 1.00 91.19 168 LYS A CA 1
ATOM 1373 C C . LYS A 1 168 ? -19.785 -11.764 -1.858 1.00 91.19 168 LYS A C 1
ATOM 1375 O O . LYS A 1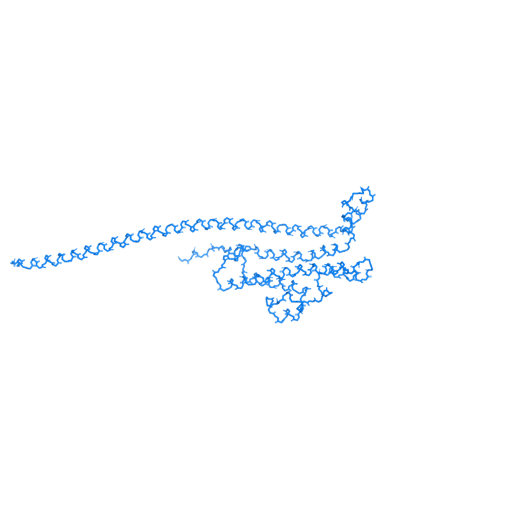 168 ? -19.139 -11.695 -2.903 1.00 91.19 168 LYS A O 1
ATOM 1380 N N . ARG A 1 169 ? -19.906 -12.906 -1.169 1.00 88.62 169 ARG A N 1
ATOM 1381 C CA . ARG A 1 169 ? -19.229 -14.153 -1.582 1.00 88.62 169 ARG A CA 1
ATOM 1382 C C . ARG A 1 169 ? -19.708 -14.634 -2.942 1.00 88.62 169 ARG A C 1
ATOM 1384 O O . ARG A 1 169 ? -18.902 -15.089 -3.738 1.00 88.62 169 ARG A O 1
ATOM 1391 N N . GLU A 1 170 ? -20.994 -14.452 -3.224 1.00 89.06 170 GLU A N 1
ATOM 1392 C CA . GLU A 1 170 ? -21.617 -14.848 -4.484 1.00 89.06 170 GLU A CA 1
ATOM 1393 C C . GLU A 1 170 ? -20.922 -14.181 -5.680 1.00 89.06 170 GLU A C 1
ATOM 1395 O O . GLU A 1 170 ? -20.743 -14.804 -6.722 1.00 89.06 170 GLU A O 1
ATOM 1400 N N . VAL A 1 171 ? -20.472 -12.934 -5.516 1.00 88.06 171 VAL A N 1
ATOM 1401 C CA . VAL A 1 171 ? -19.731 -12.196 -6.547 1.00 88.06 171 VAL A CA 1
ATOM 1402 C C . VAL A 1 171 ? -18.309 -12.743 -6.686 1.00 88.06 171 VAL A C 1
ATOM 1404 O O . VAL A 1 171 ? -17.861 -12.997 -7.801 1.00 88.06 171 VAL A O 1
ATOM 1407 N N . LEU A 1 172 ? -17.620 -12.973 -5.562 1.00 87.94 172 LEU A N 1
ATOM 1408 C CA . LEU A 1 172 ? -16.228 -13.445 -5.538 1.00 87.94 172 LEU A CA 1
ATOM 1409 C C . LEU A 1 172 ? -16.054 -14.880 -6.046 1.00 87.94 172 LEU A C 1
ATOM 1411 O O . LEU A 1 172 ? -14.980 -15.231 -6.531 1.00 87.94 172 LEU A O 1
ATOM 1415 N N . ASP A 1 173 ? -17.077 -15.716 -5.901 1.00 87.75 173 ASP A N 1
ATOM 1416 C CA . ASP A 1 173 ? -17.035 -17.114 -6.330 1.00 87.75 173 ASP A CA 1
ATOM 1417 C C . ASP A 1 173 ? -17.451 -17.291 -7.797 1.00 87.75 173 ASP A C 1
ATOM 1419 O O . ASP A 1 173 ? -17.085 -18.287 -8.418 1.00 87.75 173 ASP A O 1
ATOM 1423 N N . THR A 1 174 ? -18.180 -16.320 -8.360 1.00 85.44 174 THR A N 1
ATOM 1424 C CA . THR A 1 174 ? -18.699 -16.384 -9.737 1.00 85.44 174 THR A CA 1
ATOM 1425 C C . THR A 1 174 ? -17.792 -15.683 -10.746 1.00 85.44 174 THR A C 1
ATOM 1427 O O . THR A 1 174 ? -17.687 -16.129 -11.888 1.00 85.44 174 THR A O 1
ATOM 1430 N N . LEU A 1 175 ? -17.166 -14.571 -10.357 1.00 82.81 175 LEU A N 1
ATOM 1431 C CA . LEU A 1 175 ? -16.365 -13.745 -11.257 1.00 82.81 175 LEU A CA 1
ATOM 1432 C C . LEU A 1 175 ? -14.869 -13.985 -11.066 1.00 82.81 175 LEU A C 1
ATOM 1434 O O . LEU A 1 175 ? -14.406 -14.322 -9.975 1.00 82.81 175 LEU A O 1
ATOM 1438 N N . ASP A 1 176 ? -14.108 -13.740 -12.133 1.00 83.50 176 ASP A N 1
ATOM 1439 C CA . ASP A 1 176 ? -12.677 -13.499 -11.988 1.00 83.50 176 ASP A CA 1
ATOM 1440 C C . ASP A 1 176 ? -12.458 -12.302 -11.060 1.00 83.50 176 ASP A C 1
ATOM 1442 O O . ASP A 1 176 ? -13.196 -11.314 -11.113 1.00 83.50 176 ASP A O 1
ATOM 1446 N N . ILE A 1 177 ? -11.449 -12.392 -10.199 1.00 83.69 177 ILE A N 1
ATOM 1447 C CA . ILE A 1 177 ? -11.265 -11.415 -9.134 1.00 83.69 177 ILE A CA 1
ATOM 1448 C C . ILE A 1 177 ? -10.998 -10.001 -9.654 1.00 83.69 177 ILE A C 1
ATOM 1450 O O . ILE A 1 177 ? -11.417 -9.035 -9.020 1.00 83.69 177 ILE A O 1
ATOM 1454 N N . PHE A 1 178 ? -10.360 -9.869 -10.815 1.00 82.88 178 PHE A N 1
ATOM 1455 C CA . PHE A 1 178 ? -10.078 -8.573 -11.423 1.00 82.88 178 PHE A CA 1
ATOM 1456 C C . PHE A 1 178 ? -11.240 -8.048 -12.270 1.00 82.88 178 PHE A C 1
ATOM 1458 O O . PHE A 1 178 ? -11.290 -6.861 -12.582 1.00 82.88 178 PHE A O 1
ATOM 1465 N N . ALA A 1 179 ? -12.223 -8.898 -12.579 1.00 84.00 179 ALA A N 1
ATOM 1466 C CA . ALA A 1 179 ? -13.483 -8.490 -13.197 1.00 84.00 179 ALA A CA 1
ATOM 1467 C C . ALA A 1 179 ? -14.515 -7.973 -12.174 1.00 84.00 179 ALA A C 1
ATOM 1469 O O . ALA A 1 179 ? -15.568 -7.455 -12.559 1.00 84.00 179 ALA A O 1
ATOM 1470 N N . VAL A 1 180 ? -14.247 -8.112 -10.872 1.00 84.81 180 VAL A N 1
ATOM 1471 C CA . VAL A 1 180 ? -15.138 -7.621 -9.817 1.00 84.81 180 VAL A CA 1
ATOM 1472 C C . VAL A 1 180 ? -15.108 -6.095 -9.785 1.00 84.81 180 VAL A C 1
ATOM 1474 O O . VAL A 1 180 ? -14.091 -5.485 -9.470 1.00 84.81 180 VAL A O 1
ATOM 1477 N N . ASN A 1 181 ? -16.256 -5.457 -10.025 1.00 84.69 181 ASN A N 1
ATOM 1478 C CA . ASN A 1 181 ? -16.401 -4.027 -9.763 1.00 84.69 181 ASN A CA 1
ATOM 1479 C C . ASN A 1 181 ? -16.522 -3.789 -8.250 1.00 84.69 181 ASN A C 1
ATOM 1481 O O . ASN A 1 181 ? -17.616 -3.864 -7.682 1.00 84.69 181 ASN A O 1
ATOM 1485 N N . HIS A 1 182 ? -15.388 -3.505 -7.607 1.00 83.62 182 HIS A N 1
ATOM 1486 C CA . HIS A 1 182 ? -15.274 -3.305 -6.160 1.00 83.62 182 HIS A CA 1
ATOM 1487 C C . HIS A 1 182 ? -15.782 -1.943 -5.666 1.00 83.62 182 HIS A C 1
ATOM 1489 O O . HIS A 1 182 ? -15.829 -1.725 -4.455 1.00 83.62 182 HIS A O 1
ATOM 1495 N N . HIS A 1 183 ? -16.174 -1.046 -6.576 1.00 84.69 183 HIS A N 1
ATOM 1496 C CA . HIS A 1 183 ? -16.859 0.209 -6.254 1.00 84.69 183 HIS A CA 1
ATOM 1497 C C . HIS A 1 183 ? -18.383 0.086 -6.299 1.00 84.69 183 HIS A C 1
ATOM 1499 O O . HIS A 1 183 ? -19.067 0.994 -5.830 1.00 84.69 183 HIS A O 1
ATOM 1505 N N . ASP A 1 184 ? -18.924 -0.999 -6.862 1.00 84.50 184 ASP A N 1
ATOM 1506 C CA . ASP A 1 184 ? -20.367 -1.182 -6.966 1.00 84.50 184 ASP A CA 1
ATOM 1507 C C . ASP A 1 184 ? -20.971 -1.523 -5.590 1.00 84.50 184 ASP A C 1
ATOM 1509 O O . ASP A 1 184 ? -20.688 -2.592 -5.023 1.00 84.50 184 ASP A O 1
ATOM 1513 N N . PRO A 1 185 ? -21.854 -0.666 -5.044 1.00 82.56 185 PRO A N 1
ATOM 1514 C CA . PRO A 1 185 ? -22.537 -0.955 -3.790 1.00 82.56 185 PRO A CA 1
ATOM 1515 C C . PRO A 1 185 ? -23.391 -2.231 -3.853 1.00 82.56 185 PRO A C 1
ATOM 1517 O O . PRO A 1 185 ? -23.618 -2.858 -2.820 1.00 82.56 185 PRO A O 1
ATOM 1520 N N . HIS A 1 186 ? -23.839 -2.661 -5.040 1.00 83.62 186 HIS A N 1
ATOM 1521 C CA . HIS A 1 186 ? -24.632 -3.886 -5.202 1.00 83.62 186 HIS A CA 1
ATOM 1522 C C . HIS A 1 186 ? -23.806 -5.154 -4.984 1.00 83.62 186 HIS A C 1
ATOM 1524 O O . HIS A 1 186 ? -24.348 -6.159 -4.513 1.00 83.62 186 HIS A O 1
ATOM 1530 N N . ASN A 1 187 ? -22.505 -5.098 -5.269 1.00 84.44 187 ASN A N 1
ATOM 1531 C CA . ASN A 1 187 ? -21.565 -6.187 -5.006 1.00 84.44 187 ASN A CA 1
ATOM 1532 C C . ASN A 1 187 ? -21.071 -6.176 -3.554 1.00 84.44 187 ASN A C 1
ATOM 1534 O O . ASN A 1 187 ? -20.591 -7.191 -3.048 1.00 84.44 187 ASN A O 1
ATOM 1538 N N . SER A 1 188 ? -21.219 -5.044 -2.869 1.00 83.56 188 SER A N 1
ATOM 1539 C CA . SER A 1 188 ? -20.747 -4.843 -1.505 1.00 83.56 188 SER A CA 1
ATOM 1540 C C . SER A 1 188 ? -21.703 -5.428 -0.459 1.00 83.56 188 SER A C 1
ATOM 1542 O O . SER A 1 188 ? -22.922 -5.516 -0.631 1.00 83.56 188 SER A O 1
ATOM 1544 N N . LEU A 1 189 ? -21.130 -5.843 0.664 1.00 84.62 189 LEU A N 1
ATOM 1545 C CA . LEU A 1 189 ? -21.841 -6.193 1.882 1.00 84.62 189 LEU A CA 1
ATOM 1546 C C . LEU A 1 189 ? -22.482 -4.940 2.486 1.00 84.62 189 LEU A C 1
ATOM 1548 O O . LEU A 1 189 ? -21.971 -3.829 2.359 1.00 84.62 189 LEU A O 1
ATOM 1552 N N . SER A 1 190 ? -23.583 -5.125 3.215 1.00 82.44 190 SER A N 1
ATOM 1553 C CA . SER A 1 190 ? -24.151 -4.034 4.013 1.00 82.44 190 SER A CA 1
ATOM 1554 C C . SER A 1 190 ? -23.137 -3.555 5.061 1.00 82.44 190 SER A C 1
ATOM 1556 O O . SER A 1 190 ? -22.365 -4.365 5.584 1.00 82.44 190 SER A O 1
ATOM 1558 N N . GLU A 1 191 ? -23.173 -2.275 5.443 1.00 72.94 191 GLU A N 1
ATOM 1559 C CA . GLU A 1 191 ? -22.227 -1.691 6.414 1.00 72.94 191 GLU A CA 1
ATOM 1560 C C . GLU A 1 191 ? -22.113 -2.499 7.715 1.00 72.94 191 GLU A C 1
ATOM 1562 O O . GLU A 1 191 ? -21.050 -2.562 8.334 1.00 72.94 191 GLU A O 1
ATOM 1567 N N . LYS A 1 192 ? -23.209 -3.142 8.138 1.00 74.69 192 LYS A N 1
ATOM 1568 C CA . LYS A 1 192 ? -23.281 -3.950 9.363 1.00 74.69 192 LYS A CA 1
ATOM 1569 C C . LYS A 1 192 ? -22.549 -5.286 9.242 1.00 74.69 192 LYS A C 1
ATOM 1571 O O . LYS A 1 192 ? -22.077 -5.805 10.250 1.00 74.69 192 LYS A O 1
ATOM 1576 N N . THR A 1 193 ? -22.446 -5.813 8.027 1.00 84.25 193 THR A N 1
ATOM 1577 C CA . THR A 1 193 ? -21.884 -7.134 7.719 1.00 84.25 193 THR A CA 1
ATOM 1578 C C . THR A 1 193 ? -20.423 -7.094 7.274 1.00 84.25 193 THR A C 1
ATOM 1580 O O . THR A 1 193 ? -19.790 -8.145 7.239 1.00 84.25 193 THR A O 1
ATOM 1583 N N . VAL A 1 194 ? -19.873 -5.910 6.975 1.00 89.44 194 VAL A N 1
ATOM 1584 C CA . VAL A 1 194 ? -18.446 -5.743 6.654 1.00 89.44 194 VAL A CA 1
ATOM 1585 C C . VAL A 1 194 ? -17.577 -6.227 7.819 1.00 89.44 194 VAL A C 1
ATOM 1587 O O . VAL A 1 194 ? -17.853 -5.923 8.985 1.00 89.44 194 VAL A O 1
ATOM 1590 N N . HIS A 1 195 ? -16.531 -6.989 7.504 1.00 92.44 195 HIS A N 1
ATOM 1591 C CA . HIS A 1 195 ? -15.557 -7.517 8.450 1.00 92.44 195 HIS A CA 1
ATOM 1592 C C . HIS A 1 195 ? -14.376 -6.558 8.620 1.00 92.44 195 HIS A C 1
ATOM 1594 O O . HIS A 1 195 ? -13.710 -6.218 7.656 1.00 92.44 195 HIS A O 1
ATOM 1600 N N . PHE A 1 196 ? -14.087 -6.162 9.861 1.00 92.81 196 PHE A N 1
ATOM 1601 C CA . PHE A 1 196 ? -12.977 -5.255 10.205 1.00 92.81 196 PHE A CA 1
ATOM 1602 C C . PHE A 1 196 ? -11.921 -5.931 11.099 1.00 92.81 196 PHE A C 1
ATOM 1604 O O . PHE A 1 196 ? -11.179 -5.265 11.820 1.00 92.81 196 PHE A O 1
ATOM 1611 N N . GLY A 1 197 ? -11.907 -7.266 11.119 1.00 92.69 197 GLY A N 1
ATOM 1612 C CA . GLY A 1 197 ? -11.133 -8.074 12.055 1.00 92.69 197 GLY A CA 1
ATOM 1613 C C . GLY A 1 197 ? -11.953 -8.534 13.264 1.00 92.69 197 GLY A C 1
ATOM 1614 O O . GLY A 1 197 ? -12.866 -7.859 13.747 1.00 92.69 197 GLY A O 1
ATOM 1615 N N . THR A 1 198 ? -11.612 -9.708 13.795 1.00 92.19 198 THR A N 1
ATOM 1616 C CA . THR A 1 198 ? -12.355 -10.367 14.888 1.00 92.19 198 THR A CA 1
ATOM 1617 C C . THR A 1 198 ? -12.411 -9.533 16.171 1.00 92.19 198 THR A C 1
ATOM 1619 O O . THR A 1 198 ? -13.451 -9.479 16.828 1.00 92.19 198 THR A O 1
ATOM 1622 N N . LYS A 1 199 ? -11.313 -8.841 16.510 1.00 93.00 199 LYS A N 1
ATOM 1623 C CA . LYS A 1 199 ? -11.226 -7.957 17.685 1.00 93.00 199 LYS A CA 1
ATOM 1624 C C . LYS A 1 199 ? -12.185 -6.768 17.561 1.00 93.00 199 LYS A C 1
ATOM 1626 O O . LYS A 1 199 ? -12.898 -6.470 18.514 1.00 93.00 199 LYS A O 1
ATOM 1631 N N . VAL A 1 200 ? -12.238 -6.132 16.388 1.00 93.88 200 VAL A N 1
ATOM 1632 C CA . VAL A 1 200 ? -13.139 -4.999 16.121 1.00 93.88 200 VAL A CA 1
ATOM 1633 C C . VAL A 1 200 ? -14.593 -5.457 16.119 1.00 93.88 200 VAL A C 1
ATOM 1635 O O . VAL A 1 200 ? -15.430 -4.800 16.726 1.00 93.88 200 VAL A O 1
ATOM 1638 N N . GLN A 1 201 ? -14.901 -6.611 15.517 1.00 92.19 201 GLN A N 1
ATOM 1639 C CA . GLN A 1 201 ? -16.278 -7.113 15.508 1.00 92.19 201 GLN A CA 1
ATOM 1640 C C . GLN A 1 201 ? -16.821 -7.383 16.905 1.00 92.19 201 GLN A C 1
ATOM 1642 O O . GLN A 1 201 ? -17.965 -7.035 17.189 1.00 92.19 201 GLN A O 1
ATOM 1647 N N . ARG A 1 202 ? -15.996 -7.926 17.805 1.00 90.94 202 ARG A N 1
ATOM 1648 C CA . ARG A 1 202 ? -16.380 -8.081 19.211 1.00 90.94 202 ARG A CA 1
ATOM 1649 C C . ARG A 1 202 ? -16.732 -6.732 19.844 1.00 90.94 202 ARG A C 1
ATOM 1651 O O . ARG A 1 202 ? -17.806 -6.597 20.418 1.00 90.94 202 ARG A O 1
ATOM 1658 N N . MET A 1 203 ? -15.880 -5.724 19.650 1.00 90.81 203 MET A N 1
ATOM 1659 C CA . MET A 1 203 ? -16.125 -4.376 20.167 1.00 90.81 203 MET A CA 1
ATOM 1660 C C . MET A 1 203 ? -17.377 -3.729 19.562 1.00 90.81 203 MET A C 1
ATOM 1662 O O . MET A 1 203 ? -18.065 -2.987 20.250 1.00 90.81 203 MET A O 1
ATOM 1666 N N . LEU A 1 204 ? -17.692 -3.992 18.291 1.00 89.25 204 LEU A N 1
ATOM 1667 C CA . LEU A 1 204 ? -18.895 -3.468 17.637 1.00 89.25 204 LEU A CA 1
ATOM 1668 C C . LEU A 1 204 ? -20.179 -4.103 18.188 1.00 89.25 204 LEU A C 1
ATOM 1670 O O . LEU A 1 204 ? -21.185 -3.409 18.323 1.00 89.25 204 LEU A O 1
ATOM 1674 N N . VAL A 1 205 ? -20.148 -5.394 18.532 1.00 87.31 205 VAL A N 1
ATOM 1675 C CA . VAL A 1 205 ? -21.267 -6.085 19.199 1.00 87.31 205 VAL A CA 1
ATOM 1676 C C . VAL A 1 205 ? -21.469 -5.545 20.618 1.00 87.31 205 VAL A C 1
ATOM 1678 O O . VAL A 1 205 ? -22.596 -5.237 21.009 1.00 87.31 205 VAL A O 1
ATOM 1681 N N . GLU A 1 206 ? -20.377 -5.366 21.363 1.00 85.50 206 GLU A N 1
ATOM 1682 C CA . GLU A 1 206 ? -20.391 -4.761 22.702 1.00 85.50 206 GLU A CA 1
ATOM 1683 C C . GLU A 1 206 ? -20.901 -3.310 22.654 1.00 85.50 206 GLU A C 1
ATOM 1685 O O . GLU A 1 206 ? -21.754 -2.923 23.450 1.00 85.50 206 GLU A O 1
ATOM 1690 N N . ALA A 1 207 ? -20.450 -2.526 21.669 1.00 80.62 207 ALA A N 1
ATOM 1691 C CA . ALA A 1 207 ? -20.875 -1.145 21.460 1.00 80.62 207 ALA A CA 1
ATOM 1692 C C . ALA A 1 207 ? -22.354 -1.028 21.083 1.00 80.62 207 ALA A C 1
ATOM 1694 O O . ALA A 1 207 ? -23.031 -0.135 21.576 1.00 80.62 207 ALA A O 1
ATOM 1695 N N . GLY A 1 208 ? -22.880 -1.942 20.260 1.00 74.31 208 GLY A N 1
ATOM 1696 C CA . GLY A 1 208 ? -24.304 -1.970 19.907 1.00 74.31 208 GLY A CA 1
ATOM 1697 C C . GLY A 1 208 ? -25.232 -2.239 21.097 1.00 74.31 208 GLY A C 1
ATOM 1698 O O . GLY A 1 208 ? -26.414 -1.916 21.032 1.00 74.31 208 GLY A O 1
ATOM 1699 N N . SER A 1 209 ? -24.689 -2.794 22.183 1.00 68.44 209 SER A N 1
ATOM 1700 C CA . SER A 1 209 ? -25.400 -3.022 23.446 1.00 68.44 209 SER A CA 1
ATOM 1701 C C . SER A 1 209 ? -25.139 -1.918 24.483 1.00 68.44 209 SER A C 1
ATOM 1703 O O . SER A 1 209 ? -25.750 -1.923 25.550 1.00 68.44 209 SER A O 1
ATOM 1705 N N . CYS A 1 210 ? -24.230 -0.979 24.195 1.00 64.00 210 CYS A N 1
ATOM 1706 C CA . CYS A 1 210 ? -23.783 0.054 25.119 1.00 64.00 210 CYS A CA 1
ATOM 1707 C C . CYS A 1 210 ? -24.415 1.413 24.762 1.00 64.00 210 CYS A C 1
ATOM 1709 O O . CYS A 1 210 ? -24.096 1.973 23.713 1.00 64.00 210 CYS A O 1
ATOM 1711 N N . PRO A 1 211 ? -25.255 2.002 25.631 1.00 61.53 211 PRO A N 1
ATOM 1712 C CA . PRO A 1 211 ? -25.907 3.287 25.358 1.00 61.53 211 PRO A CA 1
ATOM 1713 C C . PRO A 1 211 ? -24.935 4.480 25.310 1.00 61.53 211 PRO A C 1
ATOM 1715 O O . PRO A 1 211 ? -25.318 5.565 24.885 1.00 61.53 211 PRO A O 1
ATOM 1718 N N . THR A 1 212 ? -23.685 4.296 25.739 1.00 69.06 212 THR A N 1
ATOM 1719 C CA . THR A 1 212 ? -22.679 5.363 25.851 1.00 69.06 212 THR A CA 1
ATOM 1720 C C . THR A 1 212 ? -21.989 5.692 24.523 1.00 69.06 212 THR A C 1
ATOM 1722 O O . THR A 1 212 ? -21.351 6.735 24.413 1.00 69.06 212 THR A O 1
ATOM 1725 N N . ILE A 1 213 ? -22.076 4.821 23.510 1.00 77.50 213 ILE A N 1
ATOM 1726 C CA . ILE A 1 213 ? -21.430 5.050 22.211 1.00 77.50 213 ILE A CA 1
ATOM 1727 C C . ILE A 1 213 ? -22.475 5.531 21.211 1.00 77.50 213 ILE A C 1
ATOM 1729 O O . ILE A 1 213 ? -23.403 4.807 20.858 1.00 77.50 213 ILE A O 1
ATOM 1733 N N . GLU A 1 214 ? -22.295 6.753 20.716 1.00 81.81 214 GLU A N 1
ATOM 1734 C CA . GLU A 1 214 ? -23.182 7.324 19.711 1.00 81.81 214 GLU A CA 1
ATOM 1735 C C . GLU A 1 214 ? -23.135 6.508 18.407 1.00 81.81 214 GLU A C 1
ATOM 1737 O O . GLU A 1 214 ? -22.068 6.249 17.840 1.00 81.81 214 GLU A O 1
ATOM 1742 N N . ALA A 1 215 ? -24.307 6.116 17.898 1.00 82.81 215 ALA A N 1
ATOM 1743 C CA . ALA A 1 215 ? -24.419 5.298 16.690 1.00 82.81 215 ALA A CA 1
ATOM 1744 C C . ALA A 1 215 ? -23.793 5.966 15.447 1.00 82.81 215 ALA A C 1
ATOM 1746 O O . ALA A 1 215 ? -23.276 5.273 14.566 1.00 82.81 215 ALA A O 1
ATOM 1747 N N . SER A 1 216 ? -23.796 7.302 15.392 1.00 84.88 216 SER A N 1
ATOM 1748 C CA . SER A 1 216 ? -23.190 8.091 14.312 1.00 84.88 216 SER A CA 1
ATOM 1749 C C . SER A 1 216 ? -21.667 7.899 14.240 1.00 84.88 216 SER A C 1
ATOM 1751 O O . SER A 1 216 ? -21.114 7.755 13.149 1.00 84.88 216 SER A O 1
ATOM 1753 N N . LEU A 1 217 ? -20.986 7.795 15.388 1.00 86.81 217 LEU A N 1
ATOM 1754 C CA . LEU A 1 217 ? -19.539 7.580 15.465 1.00 86.81 217 LEU A CA 1
ATOM 1755 C C . LEU A 1 217 ? -19.155 6.185 14.969 1.00 86.81 217 LEU A C 1
ATOM 1757 O O . LEU A 1 217 ? -18.158 6.026 14.263 1.00 86.81 217 LEU A O 1
ATOM 1761 N N . VAL A 1 218 ? -19.972 5.178 15.290 1.00 87.62 218 VAL A N 1
ATOM 1762 C CA . VAL A 1 218 ? -19.786 3.804 14.803 1.00 87.62 218 VAL A CA 1
ATOM 1763 C C . VAL A 1 218 ? -19.995 3.722 13.289 1.00 87.62 218 VAL A C 1
ATOM 1765 O O . VAL A 1 218 ? -19.220 3.056 12.603 1.00 87.62 218 VAL A O 1
ATOM 1768 N N . SER A 1 219 ? -21.005 4.407 12.746 1.00 88.44 219 SER A N 1
ATOM 1769 C CA . SER A 1 219 ? -21.208 4.499 11.293 1.00 88.44 219 SER A CA 1
ATOM 1770 C C . SER A 1 219 ? -20.030 5.211 10.614 1.00 88.44 219 SER A C 1
ATOM 1772 O O . SER A 1 219 ? -19.446 4.670 9.677 1.00 88.44 219 SER A O 1
ATOM 1774 N N . GLY A 1 220 ? -19.572 6.340 11.165 1.00 90.62 220 GLY A N 1
ATOM 1775 C CA . GLY A 1 220 ? -18.385 7.047 10.678 1.00 90.62 220 GLY A CA 1
ATOM 1776 C C . GLY A 1 220 ? -17.117 6.183 10.679 1.00 90.62 220 GLY A C 1
ATOM 1777 O O . GLY A 1 220 ? -16.350 6.225 9.719 1.00 90.62 220 GLY A O 1
ATOM 1778 N N . PHE A 1 221 ? -16.914 5.356 11.710 1.00 93.06 221 PHE A N 1
ATOM 1779 C CA . PHE A 1 221 ? -15.850 4.348 11.742 1.00 93.06 221 PHE A CA 1
ATOM 1780 C C . PHE A 1 221 ? -15.964 3.342 10.593 1.00 93.06 221 PHE A C 1
ATOM 1782 O O . PHE A 1 221 ? -15.001 3.150 9.848 1.00 93.06 221 PHE A O 1
ATOM 1789 N N . ARG A 1 222 ? -17.147 2.742 10.406 1.00 91.94 222 ARG A N 1
ATOM 1790 C CA . ARG A 1 222 ? -17.386 1.741 9.355 1.00 91.94 222 ARG A CA 1
ATOM 1791 C C . ARG A 1 222 ? -17.105 2.304 7.967 1.00 91.94 222 ARG A C 1
ATOM 1793 O O . ARG A 1 222 ? -16.412 1.651 7.196 1.00 91.94 222 ARG A O 1
ATOM 1800 N N . VAL A 1 223 ? -17.583 3.515 7.678 1.00 91.50 223 VAL A N 1
ATOM 1801 C CA . VAL A 1 223 ? -17.367 4.182 6.385 1.00 91.50 223 VAL A CA 1
ATOM 1802 C C . VAL A 1 223 ? -15.881 4.431 6.137 1.00 91.50 223 VAL A C 1
ATOM 1804 O O . VAL A 1 223 ? -15.380 4.102 5.066 1.00 91.50 223 VAL A O 1
ATOM 1807 N N . LYS A 1 224 ? -15.138 4.954 7.122 1.00 94.19 224 LYS A N 1
ATOM 1808 C CA . LYS A 1 224 ? -13.699 5.213 6.942 1.00 94.19 224 LYS A CA 1
ATOM 1809 C C . LYS A 1 224 ? -12.898 3.929 6.730 1.00 94.19 224 LYS A C 1
ATOM 1811 O O . LYS A 1 224 ? -12.038 3.895 5.855 1.00 94.19 224 LYS A O 1
ATOM 1816 N N . CYS A 1 225 ? -13.185 2.873 7.488 1.00 94.38 225 CYS A N 1
ATOM 1817 C CA . CYS A 1 225 ? -12.517 1.583 7.313 1.00 94.38 225 CYS A CA 1
ATOM 1818 C C . CYS A 1 225 ? -12.910 0.890 5.999 1.00 94.38 225 CYS A C 1
ATOM 1820 O O . CYS A 1 225 ? -12.061 0.269 5.365 1.00 94.38 225 CYS A O 1
ATOM 1822 N N . LEU A 1 226 ? -14.165 1.022 5.559 1.00 92.44 226 LEU A N 1
ATOM 1823 C CA . LEU A 1 226 ? -14.604 0.535 4.251 1.00 92.44 226 LEU A CA 1
ATOM 1824 C C . LEU A 1 226 ? -13.873 1.263 3.121 1.00 92.44 226 LEU A C 1
ATOM 1826 O O . LEU A 1 226 ? -13.322 0.611 2.242 1.00 92.44 226 LEU A O 1
ATOM 1830 N N . ASN A 1 227 ? -13.798 2.594 3.181 1.00 92.50 227 ASN A N 1
ATOM 1831 C CA . ASN A 1 227 ? -13.051 3.382 2.203 1.00 92.50 227 ASN A CA 1
ATOM 1832 C C . ASN A 1 227 ? -11.579 2.960 2.162 1.00 92.50 227 ASN A C 1
ATOM 1834 O O . ASN A 1 227 ? -11.015 2.834 1.085 1.00 92.50 227 ASN A O 1
ATOM 1838 N N . PHE A 1 228 ? -10.974 2.653 3.312 1.00 93.38 228 PHE A N 1
ATOM 1839 C CA . PHE A 1 228 ? -9.612 2.123 3.358 1.00 93.38 228 PHE A CA 1
ATOM 1840 C C . PHE A 1 228 ? -9.470 0.783 2.613 1.00 93.38 228 PHE A C 1
ATOM 1842 O O . PHE A 1 228 ? -8.513 0.599 1.863 1.00 93.38 228 PHE A O 1
ATOM 1849 N N . TYR A 1 229 ? -10.423 -0.146 2.766 1.00 93.12 229 TYR A N 1
ATOM 1850 C CA . TYR A 1 229 ? -10.427 -1.379 1.970 1.00 93.12 229 TYR A CA 1
ATOM 1851 C C . TYR A 1 229 ? -10.589 -1.112 0.474 1.00 93.12 229 TYR A C 1
ATOM 1853 O O . TYR A 1 229 ? -9.878 -1.724 -0.320 1.00 93.12 229 TYR A O 1
ATOM 1861 N N . VAL A 1 230 ? -11.496 -0.207 0.101 1.00 91.81 230 VAL A N 1
ATOM 1862 C CA . VAL A 1 230 ? -11.735 0.175 -1.297 1.00 91.81 230 VAL A CA 1
ATOM 1863 C C . VAL A 1 230 ? -10.475 0.776 -1.918 1.00 91.81 230 VAL A C 1
ATOM 1865 O O . VAL A 1 230 ? -10.130 0.408 -3.031 1.00 91.81 230 VAL A O 1
ATOM 1868 N N . GLU A 1 231 ? -9.739 1.624 -1.201 1.00 91.00 231 GLU A N 1
ATOM 1869 C CA . GLU A 1 231 ? -8.464 2.179 -1.679 1.00 91.00 231 GLU A CA 1
ATOM 1870 C C . GLU A 1 231 ? -7.412 1.087 -1.926 1.00 91.00 231 GLU A C 1
ATOM 1872 O O . GLU A 1 231 ? -6.762 1.070 -2.974 1.00 91.00 231 GLU A O 1
ATOM 1877 N N . ILE A 1 232 ? -7.281 0.116 -1.011 1.00 89.00 232 ILE A N 1
ATOM 1878 C CA . ILE A 1 232 ? -6.391 -1.039 -1.223 1.00 89.00 232 ILE A CA 1
ATOM 1879 C C . ILE A 1 232 ? -6.842 -1.849 -2.444 1.00 89.00 232 ILE A C 1
ATOM 1881 O O . ILE A 1 232 ? -6.014 -2.247 -3.261 1.00 89.00 232 ILE A O 1
ATOM 1885 N N . ALA A 1 233 ? -8.144 -2.092 -2.585 1.00 89.75 233 ALA A N 1
ATOM 1886 C CA . ALA A 1 233 ? -8.708 -2.818 -3.716 1.00 89.75 233 ALA A CA 1
ATOM 1887 C C . ALA A 1 233 ? -8.463 -2.099 -5.051 1.00 89.75 233 ALA A C 1
ATOM 1889 O O . ALA A 1 233 ? -8.065 -2.741 -6.020 1.00 89.75 233 ALA A O 1
ATOM 1890 N N . THR A 1 234 ? -8.617 -0.775 -5.094 1.00 88.81 234 THR A N 1
ATOM 1891 C CA . THR A 1 234 ? -8.299 0.049 -6.266 1.00 88.81 234 THR A CA 1
ATOM 1892 C C . THR A 1 234 ? -6.831 -0.083 -6.633 1.00 88.81 234 THR A C 1
ATOM 1894 O O . THR A 1 234 ? -6.518 -0.382 -7.786 1.00 88.81 234 THR A O 1
ATOM 1897 N N . PHE A 1 235 ? -5.931 0.053 -5.656 1.00 84.25 235 PHE A N 1
ATOM 1898 C CA . PHE A 1 235 ? -4.500 -0.147 -5.875 1.00 84.25 235 PHE A CA 1
ATOM 1899 C C . PHE A 1 235 ? -4.205 -1.534 -6.467 1.00 84.25 235 PHE A C 1
ATOM 1901 O O . PHE A 1 235 ? -3.490 -1.634 -7.460 1.00 84.25 235 PHE A O 1
ATOM 1908 N N . LEU A 1 236 ? -4.809 -2.589 -5.915 1.00 84.38 236 LEU A N 1
ATOM 1909 C CA . LEU A 1 236 ? -4.630 -3.970 -6.372 1.00 84.38 236 LEU A CA 1
ATOM 1910 C C . LEU A 1 236 ? -5.220 -4.239 -7.764 1.00 84.38 236 LEU A C 1
ATOM 1912 O O . LEU A 1 236 ? -4.607 -4.959 -8.548 1.00 84.38 236 LEU A O 1
ATOM 1916 N N . SER A 1 237 ? -6.357 -3.631 -8.106 1.00 83.12 237 SER A N 1
ATOM 1917 C CA . SER A 1 237 ? -6.989 -3.785 -9.426 1.00 83.12 237 SER A CA 1
ATOM 1918 C C . SER A 1 237 ? -6.124 -3.227 -10.565 1.00 83.12 237 SER A C 1
ATOM 1920 O O . SER A 1 237 ? -6.048 -3.811 -11.643 1.00 83.12 237 SER A O 1
ATOM 1922 N N . VAL A 1 238 ? -5.385 -2.138 -10.316 1.00 78.25 238 VAL A N 1
ATOM 1923 C CA . VAL A 1 238 ? -4.461 -1.547 -11.300 1.00 78.25 238 VAL A CA 1
ATOM 1924 C C . VAL A 1 238 ? -3.262 -2.463 -11.568 1.00 78.25 238 VAL A C 1
ATOM 1926 O O . VAL A 1 238 ? -2.689 -2.432 -12.660 1.00 78.25 238 VAL A O 1
ATOM 1929 N N . LEU A 1 239 ? -2.872 -3.284 -10.589 1.00 71.44 239 LEU A N 1
ATOM 1930 C CA . LEU A 1 239 ? -1.737 -4.195 -10.724 1.00 71.44 239 LEU A CA 1
ATOM 1931 C C . LEU A 1 239 ? -2.031 -5.330 -11.700 1.00 71.44 239 LEU A C 1
ATOM 1933 O O . LEU A 1 239 ? -1.121 -5.716 -12.427 1.00 71.44 239 LEU A O 1
ATOM 1937 N N . ASP A 1 240 ? -3.274 -5.805 -11.788 1.00 70.69 240 ASP A N 1
ATOM 1938 C CA . ASP A 1 240 ? -3.653 -6.807 -12.788 1.00 70.69 240 ASP A CA 1
ATOM 1939 C C . ASP A 1 240 ? -3.489 -6.294 -14.210 1.00 70.69 240 ASP A C 1
ATOM 1941 O O . ASP A 1 240 ? -2.778 -6.915 -14.993 1.00 70.69 240 ASP A O 1
ATOM 1945 N N . HIS A 1 241 ? -4.034 -5.117 -14.527 1.00 63.41 241 HIS A N 1
ATOM 1946 C CA . HIS A 1 241 ? -3.895 -4.544 -15.867 1.00 63.41 241 HIS A CA 1
ATOM 1947 C C . HIS A 1 241 ? -2.419 -4.469 -16.295 1.00 63.41 241 HIS A C 1
ATOM 1949 O O . HIS A 1 241 ? -2.073 -4.762 -17.436 1.00 63.41 241 HIS A O 1
ATOM 1955 N N . LYS A 1 242 ? -1.517 -4.137 -15.365 1.00 60.97 242 LYS A N 1
ATOM 1956 C CA . LYS A 1 242 ? -0.079 -4.013 -15.642 1.00 60.97 242 LYS A CA 1
ATOM 1957 C C . LYS A 1 242 ? 0.654 -5.362 -15.686 1.00 60.97 242 LYS A C 1
ATOM 1959 O O . LYS A 1 242 ? 1.512 -5.557 -16.546 1.00 60.97 242 LYS A O 1
ATOM 1964 N N . LEU A 1 243 ? 0.311 -6.312 -14.815 1.00 62.03 243 LEU A N 1
ATOM 1965 C CA . LEU A 1 243 ? 0.897 -7.662 -14.795 1.00 62.03 243 LEU A CA 1
ATOM 1966 C C . LEU A 1 243 ? 0.391 -8.535 -15.956 1.00 62.03 243 LEU A C 1
ATOM 1968 O O . LEU A 1 243 ? 1.152 -9.330 -16.511 1.00 62.03 243 LEU A O 1
ATOM 1972 N N . SER A 1 244 ? -0.861 -8.353 -16.371 1.00 60.00 244 SER A N 1
ATOM 1973 C CA . SER A 1 244 ? -1.460 -9.018 -17.529 1.00 60.00 244 SER A CA 1
ATOM 1974 C C . SER A 1 244 ? -0.862 -8.510 -18.848 1.00 60.00 244 SER A C 1
ATOM 1976 O O . SER A 1 244 ? -0.569 -9.326 -19.719 1.00 60.00 244 SER A O 1
ATOM 1978 N N . ILE A 1 245 ? -0.540 -7.211 -18.964 1.00 55.03 245 ILE A N 1
ATOM 1979 C CA . ILE A 1 245 ? 0.234 -6.665 -20.101 1.00 55.03 245 ILE A CA 1
ATOM 1980 C C . ILE A 1 245 ? 1.641 -7.278 -20.174 1.00 55.03 245 ILE A C 1
ATOM 1982 O O . ILE A 1 245 ? 2.107 -7.628 -21.261 1.00 55.03 245 ILE A O 1
ATOM 1986 N N . SER A 1 246 ? 2.297 -7.468 -19.024 1.00 52.41 246 SER A N 1
ATOM 1987 C CA . SER A 1 246 ? 3.623 -8.095 -18.929 1.00 52.41 246 SER A CA 1
ATOM 1988 C C . SER A 1 246 ? 3.645 -9.538 -19.469 1.00 52.41 246 SER A C 1
ATOM 1990 O O . SER A 1 246 ? 4.571 -9.904 -20.199 1.00 52.41 246 SER A O 1
ATOM 1992 N N . LYS A 1 247 ? 2.584 -10.331 -19.235 1.00 53.81 247 LYS A N 1
ATOM 1993 C CA . LYS A 1 247 ? 2.436 -11.692 -19.801 1.00 53.81 247 LYS A CA 1
ATOM 1994 C C . LYS A 1 247 ? 2.391 -11.725 -21.338 1.00 53.81 247 LYS A C 1
ATOM 1996 O O . LYS A 1 247 ? 2.764 -12.737 -21.925 1.00 53.81 247 LYS A O 1
ATOM 2001 N N . THR A 1 248 ? 1.958 -10.648 -21.994 1.00 50.12 248 THR A N 1
ATOM 2002 C CA . THR A 1 248 ? 1.810 -10.546 -23.463 1.00 50.12 248 THR A CA 1
ATOM 2003 C C . THR A 1 248 ? 3.035 -9.991 -24.212 1.00 50.12 248 THR A C 1
ATOM 2005 O O . THR A 1 248 ? 2.995 -9.901 -25.437 1.00 50.12 248 THR A O 1
ATOM 2008 N N . MET A 1 249 ? 4.148 -9.733 -23.510 1.00 46.50 249 MET A N 1
ATOM 2009 C CA . MET A 1 249 ? 5.416 -9.147 -23.994 1.00 46.50 249 MET A CA 1
ATOM 2010 C C . MET A 1 249 ? 5.394 -7.646 -24.356 1.00 46.50 249 MET A C 1
ATOM 2012 O O . MET A 1 249 ? 4.440 -7.138 -24.940 1.00 46.50 249 MET A O 1
ATOM 2016 N N . ARG A 1 250 ? 6.572 -7.016 -24.149 1.00 45.66 250 ARG A N 1
ATOM 2017 C CA . ARG A 1 250 ? 7.217 -5.909 -24.906 1.00 45.66 250 ARG A CA 1
ATOM 2018 C C . ARG A 1 250 ? 7.490 -4.591 -24.163 1.00 45.66 250 ARG A C 1
ATOM 2020 O O . ARG A 1 250 ? 8.434 -3.920 -24.556 1.00 45.66 250 ARG A O 1
ATOM 2027 N N . ASP A 1 251 ? 6.812 -4.281 -23.059 1.00 50.62 251 ASP A N 1
ATOM 2028 C CA . ASP A 1 251 ? 7.094 -3.062 -22.274 1.00 50.62 251 ASP A CA 1
ATOM 2029 C C . ASP A 1 251 ? 7.290 -3.352 -20.779 1.00 50.62 251 ASP A C 1
ATOM 2031 O O . ASP A 1 251 ? 6.409 -3.166 -19.942 1.00 50.62 251 ASP A O 1
ATOM 2035 N N . LEU A 1 252 ? 8.502 -3.792 -20.425 1.00 52.44 252 LEU A N 1
ATOM 2036 C CA . LEU A 1 252 ? 8.949 -3.877 -19.027 1.00 52.44 252 LEU A CA 1
ATOM 2037 C C . LEU A 1 252 ? 9.151 -2.485 -18.402 1.00 52.44 252 LEU A C 1
ATOM 2039 O O . LEU A 1 252 ? 9.217 -2.364 -17.184 1.00 52.44 252 LEU A O 1
ATOM 2043 N N . THR A 1 253 ? 9.214 -1.429 -19.214 1.00 52.06 253 THR A N 1
ATOM 2044 C CA . THR A 1 253 ? 9.575 -0.061 -18.818 1.00 52.06 253 THR A CA 1
ATOM 2045 C C . THR A 1 253 ? 8.594 0.565 -17.818 1.00 52.06 253 THR A C 1
ATOM 2047 O O . THR A 1 253 ? 9.017 1.225 -16.870 1.00 52.06 253 THR A O 1
ATOM 2050 N N . GLU A 1 254 ? 7.285 0.332 -17.977 1.00 52.56 254 GLU A N 1
ATOM 2051 C CA . GLU A 1 254 ? 6.273 0.830 -17.030 1.00 52.56 254 GLU A CA 1
ATOM 2052 C C . GLU A 1 254 ? 6.202 -0.005 -15.747 1.00 52.56 254 GLU A C 1
ATOM 2054 O O . GLU A 1 254 ? 5.958 0.544 -14.671 1.00 52.56 254 GLU A O 1
ATOM 2059 N N . LEU A 1 255 ? 6.442 -1.318 -15.844 1.00 52.00 255 LEU A N 1
ATOM 2060 C CA . LEU A 1 255 ? 6.464 -2.224 -14.693 1.00 52.00 255 LEU A CA 1
ATOM 2061 C C . LEU A 1 255 ? 7.690 -1.949 -13.809 1.00 52.00 255 LEU A C 1
ATOM 2063 O O . LEU A 1 255 ? 7.556 -1.841 -12.592 1.00 52.00 255 LEU A O 1
ATOM 2067 N N . LEU A 1 256 ? 8.852 -1.735 -14.435 1.00 52.25 256 LEU A N 1
ATOM 2068 C CA . LEU A 1 256 ? 10.109 -1.321 -13.804 1.00 52.25 256 LEU A CA 1
ATOM 2069 C C . LEU A 1 256 ? 9.994 0.030 -13.088 1.00 52.25 256 LEU A C 1
ATOM 2071 O O . LEU A 1 256 ? 10.640 0.244 -12.067 1.00 52.25 256 LEU A O 1
ATOM 2075 N N . GLY A 1 257 ? 9.146 0.938 -13.584 1.00 52.72 257 GLY A N 1
ATOM 2076 C CA . GLY A 1 257 ? 8.878 2.217 -12.922 1.00 52.72 257 GLY A CA 1
ATOM 2077 C C . GLY A 1 257 ? 8.127 2.088 -11.590 1.00 52.72 257 GLY A C 1
ATOM 2078 O O . GLY A 1 257 ? 8.226 2.979 -10.748 1.00 52.72 257 GLY A O 1
ATOM 2079 N N . ILE A 1 258 ? 7.386 0.994 -11.390 1.00 53.00 258 ILE A N 1
ATOM 2080 C CA . ILE A 1 258 ? 6.586 0.736 -10.178 1.00 53.00 258 ILE A CA 1
ATOM 2081 C C . ILE A 1 258 ? 7.307 -0.261 -9.264 1.00 53.00 258 ILE A C 1
ATOM 2083 O O . ILE A 1 258 ? 7.307 -0.098 -8.045 1.00 53.00 258 ILE A O 1
ATOM 2087 N N . PHE A 1 259 ? 7.967 -1.254 -9.858 1.00 56.09 259 PHE A N 1
ATOM 2088 C CA . PHE A 1 259 ? 8.667 -2.338 -9.180 1.00 56.09 259 PHE A CA 1
ATOM 2089 C C . PHE A 1 259 ? 9.999 -2.622 -9.895 1.00 56.09 259 PHE A C 1
ATOM 2091 O O . PHE A 1 259 ? 10.094 -3.551 -10.699 1.00 56.09 259 PHE A O 1
ATOM 2098 N N . PRO A 1 260 ? 11.047 -1.832 -9.626 1.00 53.19 260 PRO A N 1
ATOM 2099 C CA . PRO A 1 260 ? 12.339 -1.979 -10.302 1.00 53.19 260 PRO A CA 1
ATOM 2100 C C . PRO A 1 260 ? 13.006 -3.350 -10.070 1.00 53.19 260 PRO A C 1
ATOM 2102 O O . PRO A 1 260 ? 13.741 -3.833 -10.926 1.00 53.19 260 PRO A O 1
ATOM 2105 N N . ASN A 1 261 ? 12.652 -4.044 -8.983 1.00 49.97 261 ASN A N 1
ATOM 2106 C CA . ASN A 1 261 ? 13.208 -5.350 -8.601 1.00 49.97 261 ASN A CA 1
ATOM 2107 C C . ASN A 1 261 ? 12.654 -6.542 -9.415 1.00 49.97 261 ASN A C 1
ATOM 2109 O O . ASN A 1 261 ? 13.049 -7.683 -9.183 1.00 49.97 261 ASN A O 1
ATOM 2113 N N . LEU A 1 262 ? 11.718 -6.313 -10.344 1.00 48.19 262 LEU A N 1
ATOM 2114 C CA . LEU A 1 262 ? 11.059 -7.370 -11.127 1.00 48.19 262 LEU A CA 1
ATOM 2115 C C . LEU A 1 262 ? 11.927 -7.964 -12.254 1.00 48.19 262 LEU A C 1
ATOM 2117 O O . LEU A 1 262 ? 11.526 -8.965 -12.839 1.00 48.19 262 LEU A O 1
ATOM 2121 N N . VAL A 1 263 ? 13.080 -7.363 -12.577 1.00 46.38 263 VAL A N 1
ATOM 2122 C CA . VAL A 1 263 ? 13.938 -7.771 -13.717 1.00 46.38 263 VAL A CA 1
ATOM 2123 C C . VAL A 1 263 ? 15.384 -8.064 -13.292 1.00 46.38 263 VAL A C 1
ATOM 2125 O O . VAL A 1 263 ? 16.285 -8.135 -14.121 1.00 46.38 263 VAL A O 1
ATOM 2128 N N . SER A 1 264 ? 15.650 -8.278 -12.003 1.00 44.72 264 SER A N 1
ATOM 2129 C CA . SER A 1 264 ? 16.952 -8.791 -11.565 1.00 44.72 264 SER A CA 1
ATOM 2130 C C . SER A 1 264 ? 17.063 -10.296 -11.839 1.00 44.72 264 SER A C 1
ATOM 2132 O O . SER A 1 264 ? 17.044 -11.116 -10.926 1.00 44.72 264 SER A O 1
ATOM 2134 N N . GLU A 1 265 ? 17.185 -10.676 -13.112 1.00 40.09 265 GLU A N 1
ATOM 2135 C CA . GLU A 1 265 ? 17.813 -11.952 -13.457 1.00 40.09 265 GLU A CA 1
ATOM 2136 C C . GLU A 1 265 ? 19.330 -11.803 -13.276 1.00 40.09 265 GLU A C 1
ATOM 2138 O O . GLU A 1 265 ? 19.944 -10.949 -13.926 1.00 40.09 265 GLU A O 1
ATOM 2143 N N . PRO A 1 266 ? 19.985 -12.619 -12.433 1.00 38.66 266 PRO A N 1
ATOM 2144 C CA . PRO A 1 266 ? 21.410 -12.824 -12.582 1.00 38.66 266 PRO A CA 1
ATOM 2145 C C . PRO A 1 266 ? 21.621 -13.607 -13.882 1.00 38.66 266 PRO A C 1
ATOM 2147 O O . PRO A 1 266 ? 21.386 -14.811 -13.947 1.00 38.66 266 PRO A O 1
ATOM 2150 N N . LEU A 1 267 ? 22.072 -12.916 -14.928 1.00 39.69 267 LEU A N 1
ATOM 2151 C CA . LEU A 1 267 ? 22.752 -13.536 -16.064 1.00 39.69 267 LEU A CA 1
ATOM 2152 C C . LEU A 1 267 ? 24.068 -14.125 -15.546 1.00 39.69 267 LEU A C 1
ATOM 2154 O O . LEU A 1 267 ? 25.118 -13.493 -15.629 1.00 39.69 267 LEU A O 1
ATOM 2158 N N . HIS A 1 268 ? 24.004 -15.316 -14.963 1.00 40.53 268 HIS A N 1
ATOM 2159 C CA . HIS A 1 268 ? 25.179 -16.130 -14.719 1.00 40.53 268 HIS A CA 1
ATOM 2160 C C . HIS A 1 268 ? 24.901 -17.591 -15.079 1.00 40.53 268 HIS A C 1
ATOM 2162 O O . HIS A 1 268 ? 23.952 -18.203 -14.599 1.00 40.53 268 HIS A O 1
ATOM 2168 N N . ASP A 1 269 ? 25.798 -18.083 -15.935 1.00 41.50 269 ASP A N 1
ATOM 2169 C CA . ASP A 1 269 ? 26.134 -19.479 -16.210 1.00 41.50 269 ASP A CA 1
ATOM 2170 C C . ASP A 1 269 ? 25.332 -20.190 -17.313 1.00 41.50 269 ASP A C 1
ATOM 2172 O O . ASP A 1 269 ? 24.643 -21.183 -17.107 1.00 41.50 269 ASP A O 1
ATOM 2176 N N . ALA A 1 270 ? 25.534 -19.714 -18.545 1.00 36.41 270 ALA A N 1
ATOM 2177 C CA . ALA A 1 270 ? 25.451 -20.543 -19.750 1.00 36.41 270 ALA A CA 1
ATOM 2178 C C . ALA A 1 270 ? 26.555 -20.161 -20.756 1.00 36.41 270 ALA A C 1
ATOM 2180 O O . ALA A 1 270 ? 26.290 -19.903 -21.925 1.00 36.41 270 ALA A O 1
ATOM 2181 N N . VAL A 1 271 ? 27.805 -20.072 -20.292 1.00 45.19 271 VAL A N 1
ATOM 2182 C CA . VAL A 1 271 ? 28.996 -20.119 -21.157 1.00 45.19 271 VAL A CA 1
ATOM 2183 C C . VAL A 1 271 ? 30.058 -20.914 -20.408 1.00 45.19 271 VAL A C 1
ATOM 2185 O O . VAL A 1 271 ? 30.802 -20.344 -19.616 1.00 45.19 271 VAL A O 1
ATOM 2188 N N . ASN A 1 272 ? 30.023 -22.235 -20.579 1.00 44.50 272 ASN A N 1
ATOM 2189 C CA . ASN A 1 272 ? 31.156 -23.169 -20.590 1.00 44.50 272 ASN A CA 1
ATOM 2190 C C . ASN A 1 272 ? 30.604 -24.584 -20.396 1.00 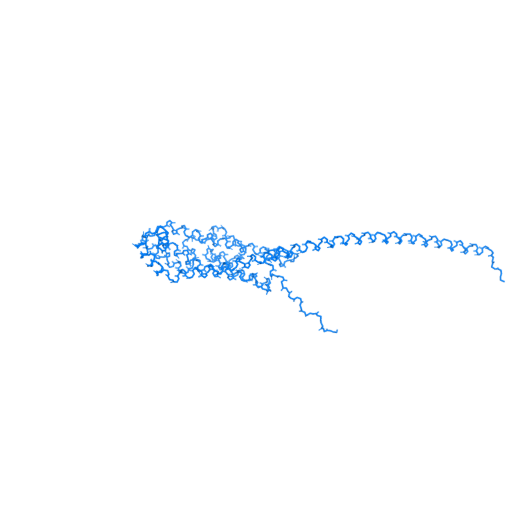44.50 272 ASN A C 1
ATOM 2192 O O . ASN A 1 272 ? 30.465 -25.043 -19.270 1.00 44.50 272 ASN A O 1
ATOM 2196 N N . ASP A 1 273 ? 30.258 -25.220 -21.510 1.00 41.97 273 ASP A N 1
ATOM 2197 C CA . ASP A 1 273 ? 30.475 -26.648 -21.748 1.00 41.97 273 ASP A CA 1
ATOM 2198 C C . ASP A 1 273 ? 30.272 -26.874 -23.254 1.00 41.97 273 ASP A C 1
ATOM 2200 O O . ASP A 1 273 ? 29.150 -27.051 -23.725 1.00 41.97 273 ASP A O 1
ATOM 2204 N N . ASP A 1 274 ? 31.364 -26.668 -23.998 1.00 41.25 274 ASP A N 1
ATOM 2205 C CA . ASP A 1 274 ? 31.831 -27.471 -25.144 1.00 41.25 274 ASP A CA 1
ATOM 2206 C C . ASP A 1 274 ? 33.201 -26.948 -25.628 1.00 41.25 274 ASP A C 1
ATOM 2208 O O . ASP A 1 274 ? 33.329 -25.727 -25.896 1.00 41.25 274 ASP A O 1
#

Sequence (274 aa):
MVISLDDKIRNMDGEMKENETLREQIRSLEEANKAQGQERKELEKRIKKLEGEKSQLESRISKQEDKNKQLNDNLKELDCVVDRILEPWNALVLYFQGAVLEDHLESIEKIYGALTNPVYKMYFKFLSYILPVVTKMNKEFQGEGVQIHHALDKVCALYRSVLSNYTKREVLDTLDIFAVNHHDPHNSLSEKTVHFGTKVQRMLVEAGSCPTIEASLVSGFRVKCLNFYVEIATFLSVLDHKLSISKTMRDLTELLGIFPNLVSEPLHDAVNDD

pLDDT: mean 81.94, std 15.33, range [36.41, 97.0]

Foldseek 3Di:
DDDDPVVVVVVVVVVVVVVVVVVVVVVVVVVVVVVVVVVVVVVVVVVVVVVVVVVVVVVVLVVVVVVLVVVLVVLVVVLVVLVVCLVCLVVLLVVLVVCCVPPVDPVSVVVNVLSPAVLNVLVSVLCNVCSVLVSVLSVQLADQANPLVVNVVSLQVSLLVLCVQWFDVVQVVPDRSLPDPSVDVVRTDDLLRGHSDPVSNVVVVVVVVDPPDDPVSVSVSSVVSSVVSSVVNVVSSVVCVVSVVVVVDDPCPVVCVVRVSNPPDPPDDDPDDD

Organism: Halocaridina rubra (NCBI:txid373956)